Protein AF-A0A7K1SII1-F1 (afdb_monomer)

Foldseek 3Di:
DDDDDDDPDPPDDPDPPPPDPDLVNQLLVLCPPAFLLNLLQDPDRPPSNLVSLVVLLVPFDLVNQVPDDFLLRCCVVVNPRSQLSLQLNLLSSLQVPDDAPAGDHSVQSSVLSVVCCVVGRRGHPSLLSNLSSVVVVQNQHDDDNHDGSVVSVSSSVVSVVVSVVVVVVVVVVVVVVCVVVVVVVLVVDPPVVVVVVVVVVVVPPPDPDPPPPDDPDLDPVVLVVCLVCVLVDDLVVLVVQCVVCVVVVNVSSNVSSVVSVVVVVVVPDDDD

Secondary structure (DSSP, 8-state):
------------------PPPPHHHHHHHHTTT--HHHHHHSSS--HHHHHHHHHHHHH--HHHHHTSPBHHHHHHHH-HHHHHHHHHHHHHHHHHTS--SB---HHHHHHHHHHHHHH-TTSBHHHHHHHHHHHHTTTT----SB--HHHHHHHHHHHHHHHHHHHHHHHHHHHHHHHHHHHHHHHHS-HHHHHHHHHHHHH---PPPP---S-----HHHHHHHHHHGGGS-HHHHHHHHHHHHHHT-HHHHHHHHHHHHHHHHTTSPP-

Organism: NCBI:txid2682092

Nearest PDB structures (foldseek):
  6j5i-assembly1_A  TM=2.685E-01  e=5.441E+00  Sus scrofa

pLDDT: mean 78.31, std 18.64, range [27.33, 98.12]

Sequence (272 aa):
MNNANRNLQTTGNQGIAKAQPKPERELMDSLKGTSALKLSEAKELSEESYMSLIALQESVTIEKAATASTVQQVIGFHGKPTVLKLVCAILKLFNDGLNTSLRMDARQLFEYALVWCGEFPNETVKDLILCLKRVKAGRYGPIFNRIDGTVVSDFFRKYLLEKAEWGEEQNRKFKSDMIQTGNSLLASLGQEKIKEIKLFIQRAKLHKTPEITTPISSDKNFAKYLAENAEDIEFEILEDLERRSKAQNIPDVLAIVETEKARRNQVEEPVD

Radius of gyration: 29.05 Å; Cα contacts (8 Å, |Δi|>4): 180; chains: 1; bounding box: 82×48×71 Å

Structure (mmCIF, N/CA/C/O backbone):
data_AF-A0A7K1SII1-F1
#
_entry.id   AF-A0A7K1SII1-F1
#
loop_
_atom_site.group_PDB
_atom_site.id
_atom_site.type_symbol
_atom_site.label_atom_id
_atom_site.label_alt_id
_atom_site.label_comp_id
_atom_site.label_asym_id
_atom_site.label_entity_id
_atom_site.label_seq_id
_atom_site.pdbx_PDB_ins_code
_atom_site.Cartn_x
_atom_site.Cartn_y
_atom_site.Cartn_z
_atom_site.occupancy
_atom_site.B_iso_or_equiv
_atom_site.auth_seq_id
_atom_site.auth_comp_id
_atom_site.auth_asym_id
_atom_site.auth_atom_id
_atom_site.pdbx_PDB_model_num
ATOM 1 N N . MET A 1 1 ? -64.599 -6.080 17.827 1.00 34.84 1 MET A N 1
ATOM 2 C CA . MET A 1 1 ? -64.427 -6.478 16.409 1.00 34.84 1 MET A CA 1
ATOM 3 C C . MET A 1 1 ? -63.709 -5.312 15.737 1.00 34.84 1 MET A C 1
ATOM 5 O O . MET A 1 1 ? -64.255 -4.228 15.794 1.00 34.84 1 MET A O 1
ATOM 9 N N . ASN A 1 2 ? -62.478 -5.362 15.232 1.00 34.19 2 ASN A N 1
ATOM 10 C CA . ASN A 1 2 ? -61.663 -6.459 14.722 1.00 34.19 2 ASN A CA 1
ATOM 11 C C . ASN A 1 2 ? -60.168 -6.206 14.970 1.00 34.19 2 ASN A C 1
ATOM 13 O O . ASN A 1 2 ? -59.711 -5.067 14.977 1.00 34.19 2 ASN A O 1
ATOM 17 N N . ASN A 1 3 ? -59.450 -7.318 15.126 1.00 35.41 3 ASN A N 1
ATOM 18 C CA . ASN A 1 3 ? -57.998 -7.451 15.153 1.00 35.41 3 ASN A CA 1
ATOM 19 C C . ASN A 1 3 ? -57.330 -6.838 13.914 1.00 35.41 3 ASN A C 1
ATOM 21 O O . ASN A 1 3 ? -57.689 -7.189 12.792 1.00 35.41 3 ASN A O 1
ATOM 25 N N . ALA A 1 4 ? -56.279 -6.048 14.123 1.00 37.84 4 ALA A N 1
ATOM 26 C CA . ALA A 1 4 ? -55.256 -5.790 13.117 1.00 37.84 4 ALA A CA 1
ATOM 27 C C . ALA A 1 4 ? -53.939 -6.373 13.635 1.00 37.84 4 ALA A C 1
ATOM 29 O O . ALA A 1 4 ? -53.206 -5.737 14.386 1.00 37.84 4 ALA A O 1
ATOM 30 N N . ASN A 1 5 ? -53.686 -7.628 13.274 1.00 39.62 5 ASN A N 1
ATOM 31 C CA . ASN A 1 5 ? -52.423 -8.299 13.521 1.00 39.62 5 ASN A CA 1
ATOM 32 C C . ASN A 1 5 ? -51.987 -8.992 12.225 1.00 39.62 5 ASN A C 1
ATOM 34 O O . ASN A 1 5 ? -52.782 -9.704 11.615 1.00 39.62 5 ASN A O 1
ATOM 38 N N . ARG A 1 6 ? -50.707 -8.801 11.887 1.00 33.72 6 ARG A N 1
ATOM 39 C CA . ARG A 1 6 ? -49.887 -9.534 10.905 1.00 33.72 6 ARG A CA 1
ATOM 40 C C . ARG A 1 6 ? -50.215 -9.362 9.415 1.00 33.72 6 ARG A C 1
ATOM 42 O O . ARG A 1 6 ? -51.148 -9.946 8.884 1.00 33.72 6 ARG A O 1
ATOM 49 N N . ASN A 1 7 ? -49.280 -8.723 8.710 1.00 32.44 7 ASN A N 1
ATOM 50 C CA . ASN A 1 7 ? -48.527 -9.438 7.678 1.00 32.44 7 ASN A CA 1
ATOM 51 C C . ASN A 1 7 ? -47.170 -8.767 7.424 1.00 32.44 7 ASN A C 1
ATOM 53 O O . ASN A 1 7 ? -47.058 -7.773 6.712 1.00 32.44 7 ASN A O 1
ATOM 57 N N . LEU A 1 8 ? -46.138 -9.367 8.022 1.00 36.34 8 LEU A N 1
ATOM 58 C CA . LEU A 1 8 ? -44.769 -9.341 7.524 1.00 36.34 8 LEU A CA 1
ATOM 59 C C . LEU A 1 8 ? -44.770 -10.054 6.169 1.00 36.34 8 LEU A C 1
ATOM 61 O O . LEU A 1 8 ? -44.815 -11.282 6.116 1.00 36.34 8 LEU A O 1
ATOM 65 N N . GLN A 1 9 ? -44.753 -9.292 5.079 1.00 34.53 9 GLN A N 1
ATOM 66 C CA . GLN A 1 9 ? -44.388 -9.838 3.780 1.00 34.53 9 GLN A CA 1
ATOM 67 C C . GLN A 1 9 ? -42.870 -9.811 3.651 1.00 34.53 9 GLN A C 1
ATOM 69 O O . GLN A 1 9 ? -42.230 -8.769 3.537 1.00 34.53 9 GLN A O 1
ATOM 74 N N . THR A 1 10 ? -42.322 -11.015 3.691 1.00 35.19 10 THR A N 1
ATOM 75 C CA . THR A 1 10 ? -40.998 -11.399 3.233 1.00 35.19 10 THR A CA 1
ATOM 76 C C . THR A 1 10 ? -40.841 -11.040 1.753 1.00 35.19 10 THR A C 1
ATOM 78 O O . THR A 1 10 ? -41.236 -11.791 0.864 1.00 35.19 10 THR A O 1
ATOM 81 N N . THR A 1 11 ? -40.229 -9.893 1.451 1.00 37.81 11 THR A N 1
ATOM 82 C CA . THR A 1 11 ? -39.661 -9.670 0.116 1.00 37.81 11 THR A CA 1
ATOM 83 C C . THR A 1 11 ? -38.401 -10.511 0.005 1.00 37.81 11 THR A C 1
ATOM 85 O O . THR A 1 11 ? -37.324 -10.137 0.471 1.00 37.81 11 THR A O 1
ATOM 88 N N . GLY A 1 12 ? -38.585 -11.702 -0.554 1.00 27.33 12 GLY A N 1
ATOM 89 C CA . GLY A 1 12 ? -37.512 -12.611 -0.887 1.00 27.33 12 GLY A CA 1
ATOM 90 C C . GLY A 1 12 ? -36.519 -12.009 -1.879 1.00 27.33 12 GLY A C 1
ATOM 91 O O . GLY A 1 12 ? -36.858 -11.203 -2.742 1.00 27.33 12 GLY A O 1
ATOM 92 N N . ASN A 1 13 ? -35.295 -12.515 -1.770 1.00 31.00 13 ASN A N 1
ATOM 93 C CA . ASN A 1 13 ? -34.451 -12.831 -2.913 1.00 31.00 13 ASN A CA 1
ATOM 94 C C . ASN A 1 13 ? -34.131 -11.667 -3.867 1.00 31.00 13 ASN A C 1
ATOM 96 O O . ASN A 1 13 ? -34.258 -11.783 -5.085 1.00 31.00 13 ASN A O 1
ATOM 100 N N . GLN A 1 14 ? -33.585 -10.574 -3.332 1.00 32.81 14 GLN A N 1
ATOM 101 C CA . GLN A 1 14 ? -32.606 -9.825 -4.116 1.00 32.81 14 GLN A CA 1
ATOM 102 C C . GLN A 1 14 ? -31.311 -10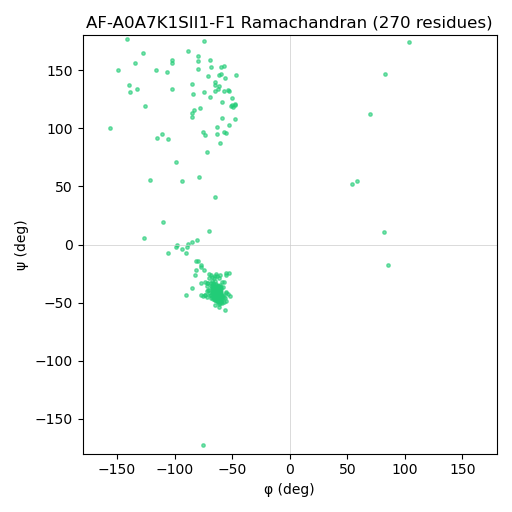.628 -4.094 1.00 32.81 14 GLN A C 1
ATOM 104 O O . GLN A 1 14 ? -30.555 -10.605 -3.124 1.00 32.81 14 GLN A O 1
ATOM 109 N N . GLY A 1 15 ? -31.107 -11.407 -5.159 1.00 29.25 15 GLY A N 1
ATOM 110 C CA . GLY A 1 15 ? -29.829 -12.039 -5.430 1.00 29.25 15 GLY A CA 1
ATOM 111 C C . GLY A 1 15 ? -28.742 -10.986 -5.285 1.00 29.25 15 GLY A C 1
ATOM 112 O O . GLY A 1 15 ? -28.789 -9.951 -5.949 1.00 29.25 15 GLY A O 1
ATOM 113 N N . ILE A 1 16 ? -27.800 -11.243 -4.380 1.00 33.91 16 ILE A N 1
ATOM 114 C CA . ILE A 1 16 ? -26.561 -10.487 -4.269 1.00 33.91 16 ILE A CA 1
ATOM 115 C C . ILE A 1 16 ? -25.966 -10.523 -5.671 1.00 33.91 16 ILE A C 1
ATOM 117 O O . ILE A 1 16 ? -25.484 -11.566 -6.122 1.00 33.91 16 ILE A O 1
ATOM 121 N N . ALA A 1 17 ? -26.096 -9.410 -6.396 1.00 31.70 17 ALA A N 1
ATOM 122 C CA . ALA A 1 17 ? -25.434 -9.223 -7.667 1.00 31.70 17 ALA A CA 1
ATOM 123 C C . ALA A 1 17 ? -23.978 -9.604 -7.419 1.00 31.70 17 ALA A C 1
ATOM 125 O O . ALA A 1 17 ? -23.342 -9.040 -6.525 1.00 31.70 17 ALA A O 1
ATOM 126 N N . LYS A 1 18 ? -23.499 -10.640 -8.122 1.00 33.91 18 LYS A N 1
ATOM 127 C CA . LYS A 1 18 ? -22.109 -11.087 -8.048 1.00 33.91 18 LYS A CA 1
ATOM 128 C C . LYS A 1 18 ? -21.260 -9.834 -8.186 1.00 33.91 18 LYS A C 1
ATOM 130 O O . LYS A 1 18 ? -21.255 -9.230 -9.257 1.00 33.91 18 LYS A O 1
ATOM 135 N N . ALA A 1 19 ? -20.637 -9.415 -7.083 1.00 35.34 19 ALA A N 1
ATOM 136 C CA . ALA A 1 19 ? -19.747 -8.275 -7.085 1.00 35.34 19 ALA A CA 1
ATOM 137 C C . ALA A 1 19 ? -18.779 -8.499 -8.241 1.00 35.34 19 ALA A C 1
ATOM 139 O O . ALA A 1 19 ? -18.202 -9.588 -8.356 1.00 35.34 19 ALA A O 1
ATOM 140 N N . GLN A 1 20 ? -18.692 -7.509 -9.129 1.00 37.97 20 GLN A N 1
ATOM 141 C CA . GLN A 1 20 ? -17.727 -7.529 -10.215 1.00 37.97 20 GLN A CA 1
ATOM 142 C C . GLN A 1 20 ? -16.356 -7.932 -9.660 1.00 37.97 20 GLN A C 1
ATOM 144 O O . GLN A 1 20 ? -16.074 -7.648 -8.485 1.00 37.97 20 GLN A O 1
ATOM 149 N N . PRO A 1 21 ? -15.539 -8.658 -10.439 1.00 41.66 21 PRO A N 1
ATOM 150 C CA . PRO A 1 21 ? -14.214 -9.050 -9.988 1.00 41.66 21 PRO A CA 1
ATOM 151 C C . PRO A 1 21 ? -13.509 -7.822 -9.406 1.00 41.66 21 PRO A C 1
ATOM 153 O O . PRO A 1 21 ? -13.385 -6.782 -10.043 1.00 41.66 21 PRO A O 1
ATOM 156 N N . LYS A 1 22 ? -13.148 -7.916 -8.122 1.00 62.94 22 LYS A N 1
ATOM 157 C CA . LYS A 1 22 ? -12.386 -6.868 -7.447 1.00 62.94 22 LYS A CA 1
ATOM 158 C C . LYS A 1 22 ? -11.145 -6.587 -8.314 1.00 62.94 22 LYS A C 1
ATOM 160 O O . LYS A 1 22 ? -10.497 -7.568 -8.687 1.00 62.94 22 LYS A O 1
ATOM 165 N N . PRO A 1 23 ? -10.796 -5.327 -8.626 1.00 63.88 23 PRO A N 1
ATOM 166 C CA . PRO A 1 23 ? -9.665 -4.998 -9.504 1.00 63.88 23 PRO A CA 1
ATOM 167 C C . PRO A 1 23 ? -8.341 -5.617 -9.023 1.00 63.88 23 PRO A C 1
ATOM 169 O O . PRO A 1 23 ? -7.445 -5.909 -9.808 1.00 63.88 23 PRO A O 1
ATOM 172 N N . GLU A 1 24 ? -8.227 -5.910 -7.725 1.00 73.25 24 GLU A N 1
ATOM 173 C CA . GLU A 1 24 ? -7.111 -6.657 -7.148 1.00 73.25 24 GLU A CA 1
ATOM 174 C C . GLU A 1 24 ? -7.022 -8.109 -7.654 1.00 73.25 24 GLU A C 1
ATOM 176 O O . GLU A 1 24 ? -5.925 -8.633 -7.834 1.00 73.25 24 GLU A O 1
ATOM 181 N N . ARG A 1 25 ? -8.159 -8.775 -7.884 1.00 74.38 25 ARG A N 1
ATOM 182 C CA . ARG A 1 25 ? -8.214 -10.151 -8.394 1.00 74.38 25 ARG A CA 1
ATOM 183 C C . ARG A 1 25 ? -7.847 -10.207 -9.872 1.00 74.38 25 ARG A C 1
ATOM 185 O O . ARG A 1 25 ? -7.057 -11.067 -10.238 1.00 74.38 25 ARG A O 1
ATOM 192 N N . GLU A 1 26 ? -8.365 -9.282 -10.675 1.00 75.94 26 GLU A N 1
ATOM 193 C CA . GLU A 1 26 ? -8.020 -9.164 -12.101 1.00 75.94 26 GLU A CA 1
ATOM 194 C C . GLU A 1 26 ? -6.527 -8.897 -12.278 1.00 75.94 26 GLU A C 1
ATOM 196 O O . GLU A 1 26 ? -5.850 -9.588 -13.035 1.00 75.94 26 GLU A O 1
ATOM 201 N N . LEU A 1 27 ? -5.972 -7.988 -11.471 1.00 78.94 27 LEU A N 1
ATOM 202 C CA . LEU A 1 27 ? -4.540 -7.736 -11.458 1.00 78.94 27 LEU A CA 1
ATOM 203 C C . LEU A 1 27 ? -3.746 -9.003 -11.115 1.00 78.94 27 LEU A C 1
ATOM 205 O O . LEU A 1 27 ? -2.823 -9.369 -11.835 1.00 78.94 27 LEU A O 1
ATOM 209 N N . MET A 1 28 ? -4.110 -9.703 -10.043 1.00 79.69 28 MET A N 1
ATOM 210 C CA . MET A 1 28 ? -3.411 -10.926 -9.633 1.00 79.69 28 MET A CA 1
ATOM 211 C C . MET A 1 28 ? -3.529 -12.043 -10.674 1.00 79.69 28 MET A C 1
ATOM 213 O O . MET A 1 28 ? -2.571 -12.794 -10.860 1.00 79.69 28 MET A O 1
ATOM 217 N N . ASP A 1 29 ? -4.668 -12.139 -11.360 1.00 79.56 29 ASP A N 1
ATOM 218 C CA . ASP A 1 29 ? -4.900 -13.088 -12.445 1.00 79.56 29 ASP A CA 1
ATOM 219 C C . ASP A 1 29 ? -4.057 -12.736 -13.685 1.00 79.56 29 ASP A C 1
ATOM 221 O O . ASP A 1 29 ? -3.380 -13.621 -14.209 1.00 79.56 29 ASP A O 1
ATOM 225 N N . SER A 1 30 ? -3.974 -11.456 -14.069 1.00 77.81 30 SER A N 1
ATOM 226 C CA . SER A 1 30 ? -3.144 -10.978 -15.193 1.00 77.81 30 SER A CA 1
ATOM 227 C C . SER A 1 30 ? -1.635 -11.175 -14.970 1.00 77.81 30 SER A C 1
ATOM 229 O O . SER A 1 30 ? -0.862 -11.319 -15.916 1.00 77.81 30 SER A O 1
ATOM 231 N N . LEU A 1 31 ? -1.195 -11.228 -13.707 1.00 80.25 31 LEU A N 1
ATOM 232 C CA . LEU A 1 31 ? 0.203 -11.465 -13.326 1.00 80.25 31 LEU A CA 1
ATOM 233 C C . LEU A 1 31 ? 0.549 -12.963 -13.189 1.00 80.25 31 LEU A C 1
ATOM 235 O O . LEU A 1 31 ? 1.692 -13.317 -12.853 1.00 80.25 31 LEU A O 1
ATOM 239 N N . LYS A 1 32 ? -0.409 -13.872 -13.423 1.00 76.06 32 LYS A N 1
ATOM 240 C CA . LYS A 1 32 ? -0.152 -15.321 -13.407 1.00 76.06 32 LYS A CA 1
ATOM 241 C C . LYS A 1 32 ? 0.811 -15.703 -14.535 1.00 76.06 32 LYS A C 1
ATOM 243 O O . LYS A 1 32 ? 0.752 -15.189 -15.640 1.00 76.06 32 LYS A O 1
ATOM 248 N N . GLY A 1 33 ? 1.736 -16.619 -14.243 1.00 68.75 33 GLY A N 1
ATOM 249 C CA . GLY A 1 33 ? 2.723 -17.115 -15.217 1.00 68.75 33 GLY A CA 1
ATOM 250 C C . GLY A 1 33 ? 3.999 -16.273 -15.373 1.00 68.75 33 GLY A C 1
ATOM 251 O O . GLY A 1 33 ? 5.020 -16.812 -15.799 1.00 68.75 33 GLY A O 1
ATOM 252 N N . THR A 1 34 ? 4.011 -15.010 -14.935 1.00 74.31 34 THR A N 1
ATOM 253 C CA . THR A 1 34 ? 5.202 -14.139 -15.022 1.00 74.31 34 THR A CA 1
ATOM 254 C C . THR A 1 34 ? 5.895 -14.031 -13.664 1.00 74.31 34 THR A C 1
ATOM 256 O O . THR A 1 34 ? 5.234 -13.890 -12.635 1.00 74.31 34 THR A O 1
ATOM 259 N N . SER A 1 35 ? 7.225 -14.162 -13.602 1.00 76.69 35 SER A N 1
ATOM 260 C CA . SER A 1 35 ? 7.980 -13.944 -12.356 1.00 76.69 35 SER A CA 1
ATOM 261 C C . SER A 1 35 ? 8.180 -12.448 -12.099 1.00 76.69 35 SER A C 1
ATOM 263 O O . SER A 1 35 ? 8.132 -11.652 -13.029 1.00 76.69 35 SER A O 1
ATOM 265 N N . ALA A 1 36 ? 8.433 -12.055 -10.847 1.00 72.94 36 ALA A N 1
ATOM 266 C CA . ALA A 1 36 ? 8.689 -10.649 -10.515 1.00 72.94 36 ALA A CA 1
ATOM 267 C C . ALA A 1 36 ? 9.921 -10.097 -11.257 1.00 72.94 36 ALA A C 1
ATOM 269 O O . ALA A 1 36 ? 9.886 -8.974 -11.737 1.00 72.94 36 ALA A O 1
ATOM 270 N N . LEU A 1 37 ? 10.959 -10.922 -11.433 1.00 73.06 37 LEU A N 1
ATOM 271 C CA . LEU A 1 37 ? 12.137 -10.564 -12.224 1.00 73.06 37 LEU A CA 1
ATOM 272 C C . LEU A 1 37 ? 11.804 -10.398 -13.717 1.00 73.06 37 LEU A C 1
ATOM 274 O O . LEU A 1 37 ? 12.206 -9.424 -14.333 1.00 73.06 37 LEU A O 1
ATOM 278 N N . LYS A 1 38 ? 10.991 -11.292 -14.298 1.00 77.31 38 LYS A N 1
ATOM 279 C CA . LYS A 1 38 ? 10.541 -11.134 -15.691 1.00 77.31 38 LYS A CA 1
ATOM 280 C C . LYS A 1 38 ? 9.669 -9.889 -15.882 1.00 77.31 38 LYS A C 1
ATOM 282 O O . LYS A 1 38 ? 9.723 -9.273 -16.937 1.00 77.31 38 LYS A O 1
ATOM 287 N N . LEU A 1 39 ? 8.866 -9.523 -14.880 1.00 81.00 39 LEU A N 1
ATOM 288 C CA . LEU A 1 39 ? 8.070 -8.291 -14.899 1.00 81.00 39 LEU A CA 1
ATOM 289 C C . LEU A 1 39 ? 8.954 -7.045 -14.850 1.00 81.00 39 LEU A C 1
ATOM 291 O O . LEU A 1 39 ? 8.658 -6.075 -15.541 1.00 81.00 39 LEU A O 1
ATOM 295 N N . SER A 1 40 ? 10.024 -7.064 -14.052 1.00 75.94 40 SER A N 1
ATOM 296 C CA . SER A 1 40 ? 10.942 -5.930 -13.973 1.00 75.94 40 SER A CA 1
ATOM 297 C C . SER A 1 40 ? 11.803 -5.787 -15.228 1.00 75.94 40 SER A C 1
ATOM 299 O O . SER A 1 40 ? 12.092 -4.665 -15.633 1.00 75.94 40 SER A O 1
ATOM 301 N N . GLU A 1 41 ? 12.166 -6.902 -15.866 1.00 78.44 41 GLU A N 1
ATOM 302 C CA . GLU A 1 41 ? 12.888 -6.941 -17.145 1.00 78.44 41 GLU A CA 1
ATOM 303 C C . GLU A 1 41 ? 12.008 -6.587 -18.352 1.00 78.44 41 GLU A C 1
ATOM 305 O O . GLU A 1 41 ? 12.525 -6.192 -19.398 1.00 78.44 41 GLU A O 1
ATOM 310 N N . ALA A 1 42 ? 10.684 -6.727 -18.234 1.00 81.38 42 ALA A N 1
ATOM 311 C CA . ALA A 1 42 ? 9.767 -6.400 -19.314 1.00 81.38 42 ALA A CA 1
ATOM 312 C C . ALA A 1 42 ? 9.879 -4.916 -19.682 1.00 81.38 42 ALA A C 1
ATOM 314 O O . ALA A 1 42 ? 9.897 -4.042 -18.814 1.00 81.38 42 ALA A O 1
ATOM 315 N N . LYS A 1 43 ? 9.904 -4.622 -20.988 1.00 80.69 43 LYS A N 1
ATOM 316 C CA . LYS A 1 43 ? 9.935 -3.239 -21.481 1.00 80.69 43 LYS A CA 1
ATOM 317 C C . LYS A 1 43 ? 8.734 -2.456 -20.945 1.00 80.69 43 LYS A C 1
ATOM 319 O O . LYS A 1 43 ? 8.902 -1.407 -20.335 1.00 80.69 43 LYS A O 1
ATOM 324 N N . GLU A 1 44 ? 7.546 -3.030 -21.079 1.00 83.38 44 GLU A N 1
ATOM 325 C CA . GLU A 1 44 ? 6.272 -2.465 -20.638 1.00 83.38 44 GLU A CA 1
ATOM 326 C C . GLU A 1 44 ? 5.461 -3.545 -19.910 1.00 83.38 44 GLU A C 1
ATOM 328 O O . GLU A 1 44 ? 5.684 -4.744 -20.104 1.00 83.38 44 GLU A O 1
ATOM 333 N N . LEU A 1 45 ? 4.546 -3.124 -19.035 1.00 86.31 45 LEU A N 1
ATOM 334 C CA . LEU A 1 45 ? 3.553 -4.028 -18.452 1.00 86.31 45 LEU A CA 1
ATOM 335 C C . LEU A 1 45 ? 2.566 -4.473 -19.540 1.00 86.31 45 LEU A C 1
ATOM 337 O O . LEU A 1 45 ? 2.327 -3.736 -20.495 1.00 86.31 45 LEU A O 1
ATOM 341 N N . SER A 1 46 ? 1.970 -5.660 -19.390 1.00 87.06 46 SER A N 1
ATOM 342 C CA . SER A 1 46 ? 0.863 -6.051 -20.265 1.00 87.06 46 SER A CA 1
ATOM 343 C C . SER A 1 46 ? -0.281 -5.044 -20.135 1.00 87.06 46 SER A C 1
ATOM 345 O O . SER A 1 46 ? -0.510 -4.492 -19.056 1.00 87.06 46 SER A O 1
ATOM 347 N N . GLU A 1 47 ? -1.010 -4.816 -21.227 1.00 86.56 47 GLU A N 1
ATOM 348 C CA . GLU A 1 47 ? -2.138 -3.879 -21.250 1.00 86.56 47 GLU A CA 1
ATOM 349 C C . GLU A 1 47 ? -3.173 -4.218 -20.166 1.00 86.56 47 GLU A C 1
ATOM 351 O O . GLU A 1 47 ? -3.630 -3.336 -19.445 1.00 86.56 47 GLU A O 1
ATOM 356 N N . GLU A 1 48 ? -3.455 -5.507 -19.957 1.00 85.94 48 GLU A N 1
ATOM 357 C CA . GLU A 1 48 ? -4.364 -5.987 -18.910 1.00 85.94 48 GLU A CA 1
ATOM 358 C C . GLU A 1 48 ? -3.885 -5.614 -17.495 1.00 85.94 48 GLU A C 1
ATOM 360 O O . GLU A 1 48 ? -4.647 -5.048 -16.702 1.00 85.94 48 GLU A O 1
ATOM 365 N N . SER A 1 49 ? -2.611 -5.873 -17.171 1.00 85.81 49 SER A N 1
ATOM 366 C CA . SER A 1 49 ? -2.044 -5.514 -15.865 1.00 85.81 49 SER A CA 1
ATOM 367 C C . SER A 1 49 ? -1.962 -4.000 -15.682 1.00 85.81 49 SER A C 1
ATOM 369 O O . SER A 1 49 ? -2.208 -3.501 -14.582 1.00 85.81 49 SER A O 1
ATOM 371 N N . TYR A 1 50 ? -1.643 -3.262 -16.748 1.00 88.44 50 TYR A N 1
ATOM 372 C CA . TYR A 1 50 ? -1.609 -1.804 -16.747 1.00 88.44 50 TYR A CA 1
ATOM 373 C C . TYR A 1 50 ? -2.992 -1.227 -16.431 1.00 88.44 50 TYR A C 1
ATOM 375 O O . TYR A 1 50 ? -3.135 -0.469 -15.472 1.00 88.44 50 TYR A O 1
ATOM 383 N N . MET A 1 51 ? -4.022 -1.633 -17.176 1.00 88.44 51 MET A N 1
ATOM 384 C CA . MET A 1 51 ? -5.392 -1.148 -16.989 1.00 88.44 51 MET A CA 1
ATOM 385 C C . MET A 1 51 ? -5.931 -1.489 -15.597 1.00 88.44 51 MET A C 1
ATOM 387 O O . MET A 1 51 ? -6.494 -0.622 -14.926 1.00 88.44 51 MET A O 1
ATOM 391 N N . SER A 1 52 ? -5.673 -2.708 -15.113 1.00 87.50 52 SER A N 1
ATOM 392 C CA . SER A 1 52 ? -6.063 -3.134 -13.762 1.00 87.50 52 SER A CA 1
ATOM 393 C C . SER A 1 52 ? -5.405 -2.274 -12.674 1.00 87.50 52 SER A C 1
ATOM 395 O O . SER A 1 52 ? -6.054 -1.867 -11.707 1.00 87.50 52 SER A O 1
ATOM 397 N N . LEU A 1 53 ? -4.116 -1.949 -12.831 1.00 90.06 53 LEU A N 1
ATOM 398 C CA . LEU A 1 53 ? -3.399 -1.076 -11.900 1.00 90.06 53 LEU A CA 1
ATOM 399 C C . LEU A 1 53 ? -3.921 0.362 -11.927 1.00 90.06 53 LEU A C 1
ATOM 401 O O . LEU A 1 53 ? -4.055 0.969 -10.864 1.00 90.06 53 LEU A O 1
ATOM 405 N N . ILE A 1 54 ? -4.232 0.907 -13.106 1.00 90.81 54 ILE A N 1
ATOM 406 C CA . ILE A 1 54 ? -4.801 2.254 -13.230 1.00 90.81 54 ILE A CA 1
ATOM 407 C C . ILE A 1 54 ? -6.173 2.327 -12.549 1.00 90.81 54 ILE A C 1
ATOM 409 O O . ILE A 1 54 ? -6.399 3.239 -11.752 1.00 90.81 54 ILE A O 1
ATOM 413 N N . ALA A 1 55 ? -7.048 1.341 -12.766 1.00 89.31 55 ALA A N 1
ATOM 414 C CA . ALA A 1 55 ? -8.353 1.269 -12.104 1.00 89.31 55 ALA A CA 1
ATOM 415 C C . ALA A 1 55 ? -8.222 1.179 -10.569 1.00 89.31 55 ALA A C 1
ATOM 417 O O . ALA A 1 55 ? -8.930 1.853 -9.807 1.00 89.31 55 ALA A O 1
ATOM 418 N N . LEU A 1 56 ? -7.260 0.387 -10.085 1.00 89.12 56 LEU A N 1
ATOM 419 C CA . LEU A 1 56 ? -6.961 0.290 -8.657 1.00 89.12 56 LEU A CA 1
ATOM 420 C C . LEU A 1 56 ? -6.437 1.624 -8.099 1.00 89.12 56 LEU A C 1
ATOM 422 O O . LEU A 1 56 ? -6.866 2.065 -7.030 1.00 89.12 56 LEU A O 1
ATOM 426 N N . GLN A 1 57 ? -5.553 2.298 -8.839 1.00 90.69 57 GLN A N 1
ATOM 427 C CA . GLN A 1 57 ? -5.009 3.602 -8.476 1.00 90.69 57 GLN A CA 1
ATOM 428 C C . GLN A 1 57 ? -6.088 4.693 -8.452 1.00 90.69 57 GLN A C 1
ATOM 430 O O . GLN A 1 57 ? -6.048 5.575 -7.593 1.00 90.69 57 GLN A O 1
ATOM 435 N N . GLU A 1 58 ? -7.067 4.666 -9.350 1.00 90.69 58 GLU A N 1
ATOM 436 C CA . GLU A 1 58 ? -8.170 5.628 -9.345 1.00 90.69 58 GLU A CA 1
ATOM 437 C C . GLU A 1 58 ? -8.992 5.513 -8.057 1.00 90.69 58 GLU A C 1
ATOM 439 O O . GLU A 1 58 ? -9.185 6.506 -7.348 1.00 90.69 58 GLU A O 1
ATOM 444 N N . SER A 1 59 ? -9.376 4.286 -7.704 1.00 89.62 59 SER A N 1
ATOM 445 C CA . SER A 1 59 ? -10.318 4.012 -6.619 1.00 89.62 59 SER A CA 1
ATOM 446 C C . SER A 1 59 ? -9.725 4.058 -5.205 1.00 89.62 59 SER A C 1
ATOM 448 O O . SER A 1 59 ? -10.496 4.069 -4.239 1.00 89.62 59 SER A O 1
ATOM 450 N N . VAL A 1 60 ? -8.394 4.057 -5.052 1.00 93.62 60 VAL A N 1
ATOM 451 C CA . VAL A 1 60 ? -7.738 4.003 -3.736 1.00 93.62 60 VAL A CA 1
ATOM 452 C C . VAL A 1 60 ? -7.822 5.339 -2.984 1.00 93.62 60 VAL A C 1
ATOM 454 O O . VAL A 1 60 ? -7.512 6.411 -3.514 1.00 93.62 60 VAL A O 1
ATOM 457 N N . THR A 1 61 ? -8.226 5.257 -1.716 1.00 94.56 61 THR A N 1
ATOM 458 C CA . THR A 1 61 ? -8.306 6.363 -0.750 1.00 94.56 61 THR A CA 1
ATOM 459 C C . THR A 1 61 ? -7.550 5.990 0.523 1.00 94.56 61 THR A C 1
ATOM 461 O O . THR A 1 61 ? -7.249 4.817 0.741 1.00 94.56 61 THR A O 1
ATOM 464 N N . ILE A 1 62 ? -7.249 6.978 1.371 1.00 94.50 62 ILE A N 1
ATOM 465 C CA . ILE A 1 62 ? -6.538 6.749 2.640 1.00 94.50 62 ILE A CA 1
ATOM 466 C C . ILE A 1 62 ? -7.318 5.806 3.564 1.00 94.50 62 ILE A C 1
ATOM 468 O O . ILE A 1 62 ? -6.735 4.915 4.163 1.00 94.50 62 ILE A O 1
ATOM 472 N N . GLU A 1 63 ? -8.646 5.916 3.574 1.00 92.81 63 GLU A N 1
ATOM 473 C CA . GLU A 1 63 ? -9.542 5.027 4.314 1.00 92.81 63 GLU A CA 1
ATOM 474 C C . GLU A 1 63 ? -9.486 3.588 3.781 1.00 92.81 63 GLU A C 1
ATOM 476 O O . GLU A 1 63 ? -9.340 2.636 4.549 1.00 92.81 63 GLU A O 1
ATOM 481 N N . LYS A 1 64 ? -9.527 3.416 2.451 1.00 92.75 64 LYS A N 1
ATOM 482 C CA . LYS A 1 64 ? -9.405 2.095 1.813 1.00 92.75 64 LYS A CA 1
ATOM 483 C C . LYS A 1 64 ? -8.029 1.471 2.021 1.00 92.75 64 LYS A C 1
ATOM 485 O O . LYS A 1 64 ? -7.923 0.250 1.986 1.00 92.75 64 LYS A O 1
ATOM 490 N N . ALA A 1 65 ? -6.986 2.284 2.164 1.00 93.38 65 ALA A N 1
ATOM 491 C CA . ALA A 1 65 ? -5.640 1.812 2.453 1.00 93.38 65 ALA A CA 1
ATOM 492 C C . ALA A 1 65 ? -5.497 1.434 3.935 1.00 93.38 65 ALA A C 1
ATOM 494 O O . ALA A 1 65 ? -5.005 0.356 4.239 1.00 93.38 65 ALA A O 1
ATOM 495 N N . ALA A 1 66 ? -6.027 2.245 4.853 1.00 90.38 66 ALA A N 1
ATOM 496 C CA . ALA A 1 66 ? -5.991 1.982 6.291 1.00 90.38 66 ALA A CA 1
ATOM 497 C C . ALA A 1 66 ? -6.791 0.739 6.722 1.00 90.38 66 ALA A C 1
ATOM 499 O O . ALA A 1 66 ? -6.461 0.124 7.730 1.00 90.38 66 ALA A O 1
ATOM 500 N N . THR A 1 67 ? -7.827 0.365 5.967 1.00 89.81 67 THR A N 1
ATOM 501 C CA . THR A 1 67 ? -8.694 -0.793 6.265 1.00 89.81 67 THR A CA 1
ATOM 502 C C . THR A 1 67 ? -8.337 -2.055 5.475 1.00 89.81 67 THR A C 1
ATOM 504 O O . THR A 1 67 ? -8.973 -3.096 5.647 1.00 89.81 67 THR A O 1
ATOM 507 N N . ALA A 1 68 ? -7.346 -1.989 4.583 1.00 90.38 68 ALA A N 1
ATOM 508 C CA . ALA A 1 68 ? -6.941 -3.134 3.779 1.00 90.38 68 ALA A CA 1
ATOM 509 C C . ALA A 1 68 ? -6.036 -4.106 4.547 1.00 90.38 68 ALA A C 1
ATOM 511 O O . ALA A 1 68 ? -5.431 -3.771 5.561 1.00 90.38 68 ALA A O 1
ATOM 512 N N . SER A 1 69 ? -5.923 -5.328 4.026 1.00 89.81 69 SER A N 1
ATOM 513 C CA . SER A 1 69 ? -5.012 -6.332 4.571 1.00 89.81 69 SER A CA 1
ATOM 514 C C . SER A 1 69 ? -3.554 -5.898 4.426 1.00 89.81 69 SER A C 1
ATOM 516 O O . SER A 1 69 ? -3.139 -5.408 3.369 1.00 89.81 69 SER A O 1
ATOM 518 N N . THR A 1 70 ? -2.774 -6.117 5.482 1.00 93.44 70 THR A N 1
ATOM 519 C CA . THR A 1 70 ? -1.347 -5.781 5.512 1.00 93.44 70 THR A CA 1
ATOM 520 C C . THR A 1 70 ? -0.545 -6.694 4.591 1.00 93.44 70 THR A C 1
ATOM 522 O O . THR A 1 70 ? -0.964 -7.809 4.271 1.00 93.44 70 THR A O 1
ATOM 525 N N . VAL A 1 71 ? 0.641 -6.253 4.177 1.00 91.06 71 VAL A N 1
ATOM 526 C CA . VAL A 1 71 ? 1.577 -7.047 3.371 1.00 91.06 71 VAL A CA 1
ATOM 527 C C . VAL A 1 71 ? 1.828 -8.403 4.025 1.00 91.06 71 VAL A C 1
ATOM 529 O O . VAL A 1 71 ? 1.752 -9.423 3.344 1.00 91.06 71 VAL A O 1
ATOM 532 N N . GLN A 1 72 ? 2.034 -8.448 5.343 1.00 87.88 72 GLN A N 1
ATOM 533 C CA . GLN A 1 72 ? 2.222 -9.700 6.074 1.00 87.88 72 GLN A CA 1
ATOM 534 C C . GLN A 1 72 ? 1.015 -10.644 5.955 1.00 87.88 72 GLN A C 1
ATOM 536 O O . GLN A 1 72 ? 1.192 -11.837 5.703 1.00 87.88 72 GLN A O 1
ATOM 541 N N . GLN A 1 73 ? -0.210 -10.124 6.079 1.00 86.62 73 GLN A N 1
ATOM 542 C CA . GLN A 1 73 ? -1.436 -10.918 5.932 1.00 86.62 73 GLN A CA 1
ATOM 543 C C . GLN A 1 73 ? -1.604 -11.442 4.499 1.00 86.62 73 GLN A C 1
ATOM 545 O O . GLN A 1 73 ? -1.899 -12.621 4.293 1.00 86.62 73 GLN A O 1
ATOM 550 N N . VAL A 1 74 ? -1.363 -10.591 3.497 1.00 83.56 74 VAL A N 1
ATOM 551 C CA . VAL A 1 74 ? -1.458 -10.968 2.077 1.00 83.56 74 VAL A CA 1
ATOM 552 C C . VAL A 1 74 ? -0.381 -11.998 1.718 1.00 83.56 74 VAL A C 1
ATOM 554 O O . VAL A 1 74 ? -0.668 -12.942 0.984 1.00 83.56 74 VAL A O 1
ATOM 557 N N . ILE A 1 75 ? 0.834 -11.882 2.269 1.00 81.06 75 ILE A N 1
ATOM 558 C CA . ILE A 1 75 ? 1.896 -12.891 2.122 1.00 81.06 75 ILE A CA 1
ATOM 559 C C . ILE A 1 75 ? 1.460 -14.226 2.729 1.00 81.06 75 ILE A C 1
ATOM 561 O O . ILE A 1 75 ? 1.684 -15.261 2.103 1.00 81.06 75 ILE A O 1
ATOM 565 N N . GLY A 1 76 ? 0.829 -14.212 3.906 1.00 77.19 76 GLY A N 1
ATOM 566 C CA . GLY A 1 76 ? 0.317 -15.422 4.551 1.00 77.19 76 GLY A CA 1
ATOM 567 C C . GLY A 1 76 ? -0.721 -16.162 3.702 1.00 77.19 76 GLY A C 1
ATOM 568 O O . GLY A 1 76 ? -0.718 -17.388 3.670 1.00 77.19 76 GLY A O 1
ATOM 569 N N . PHE A 1 77 ? -1.566 -15.430 2.971 1.00 78.38 77 PHE A N 1
ATOM 570 C CA . PHE A 1 77 ? -2.646 -16.015 2.171 1.00 78.38 77 PHE A CA 1
ATOM 571 C C . PHE A 1 77 ? -2.243 -16.360 0.724 1.00 78.38 77 PHE A C 1
ATOM 573 O O . PHE A 1 77 ? -2.594 -17.421 0.216 1.00 78.38 77 PHE A O 1
ATOM 580 N N . HIS A 1 78 ? -1.508 -15.477 0.038 1.00 77.69 78 HIS A N 1
ATOM 581 C CA . HIS A 1 78 ? -1.165 -15.615 -1.389 1.00 77.69 78 HIS A CA 1
ATOM 582 C C . HIS A 1 78 ? 0.290 -16.028 -1.655 1.00 77.69 78 HIS A C 1
ATOM 584 O O . HIS A 1 78 ? 0.664 -16.278 -2.806 1.00 77.69 78 HIS A O 1
ATOM 590 N N . GLY A 1 79 ? 1.121 -16.078 -0.615 1.00 80.88 79 GLY A N 1
ATOM 591 C CA . GLY A 1 79 ? 2.544 -16.373 -0.710 1.00 80.88 79 GLY A CA 1
ATOM 592 C C . GLY A 1 79 ? 3.400 -15.161 -1.086 1.00 80.88 79 GLY A C 1
ATOM 593 O O . GLY A 1 79 ? 3.025 -14.298 -1.886 1.00 80.88 79 GLY A O 1
ATOM 594 N N . LYS A 1 80 ? 4.622 -15.138 -0.544 1.00 84.44 80 LYS A N 1
ATOM 595 C CA . LYS A 1 80 ? 5.623 -14.085 -0.786 1.00 84.44 80 LYS A CA 1
ATOM 596 C C . LYS A 1 80 ? 5.914 -13.822 -2.275 1.00 84.44 80 LYS A C 1
ATOM 598 O O . LYS A 1 80 ? 5.977 -12.649 -2.642 1.00 84.44 80 LYS A O 1
ATOM 603 N N . PRO A 1 81 ? 6.051 -14.835 -3.159 1.00 83.38 81 PRO A N 1
ATOM 604 C CA . PRO A 1 81 ? 6.333 -14.587 -4.574 1.00 83.38 81 PRO A CA 1
ATOM 605 C C . PRO A 1 81 ? 5.240 -13.782 -5.279 1.00 83.38 81 PRO A C 1
ATOM 607 O O . PRO A 1 81 ? 5.542 -12.970 -6.148 1.00 83.38 81 PRO A O 1
ATOM 610 N N . THR A 1 82 ? 3.976 -13.994 -4.913 1.00 81.94 82 THR A N 1
ATOM 611 C CA . THR A 1 82 ? 2.837 -13.315 -5.536 1.00 81.94 82 THR A CA 1
ATOM 612 C C . THR A 1 82 ? 2.787 -11.847 -5.126 1.00 81.94 82 THR A C 1
ATOM 614 O O . THR A 1 82 ? 2.669 -10.971 -5.978 1.00 81.94 82 THR A O 1
ATOM 617 N N . VAL A 1 83 ? 2.971 -11.566 -3.834 1.00 87.19 83 VAL A N 1
ATOM 618 C CA . VAL A 1 83 ? 3.031 -10.189 -3.321 1.00 87.19 83 VAL A CA 1
ATOM 619 C C . VAL A 1 83 ? 4.216 -9.431 -3.911 1.00 87.19 83 VAL A C 1
ATOM 621 O O . VAL A 1 83 ? 4.077 -8.276 -4.303 1.00 87.19 83 VAL A O 1
ATOM 624 N N . LEU A 1 84 ? 5.361 -10.097 -4.068 1.00 89.00 84 LEU A N 1
ATOM 625 C CA . LEU A 1 84 ? 6.540 -9.485 -4.669 1.00 89.00 84 LEU A CA 1
ATOM 626 C C . LEU A 1 84 ? 6.309 -9.077 -6.133 1.00 89.00 84 LEU A C 1
ATOM 628 O O . LEU A 1 84 ? 6.736 -7.999 -6.537 1.00 89.00 84 LEU A O 1
ATOM 632 N N . LYS A 1 85 ? 5.596 -9.897 -6.921 1.00 88.25 85 LYS A N 1
ATOM 633 C CA . LYS A 1 85 ? 5.190 -9.535 -8.294 1.00 88.25 85 LYS A CA 1
ATOM 634 C C . LYS A 1 85 ? 4.308 -8.296 -8.305 1.00 88.25 85 LYS A C 1
ATOM 636 O O . LYS A 1 85 ? 4.524 -7.407 -9.120 1.00 88.25 85 LYS A O 1
ATOM 641 N N . LEU A 1 86 ? 3.338 -8.248 -7.396 1.00 90.88 86 LEU A N 1
ATOM 642 C CA . LEU A 1 86 ? 2.394 -7.146 -7.283 1.00 90.88 86 LEU A CA 1
ATOM 643 C C . LEU A 1 86 ? 3.113 -5.830 -6.962 1.00 90.88 86 LEU A C 1
A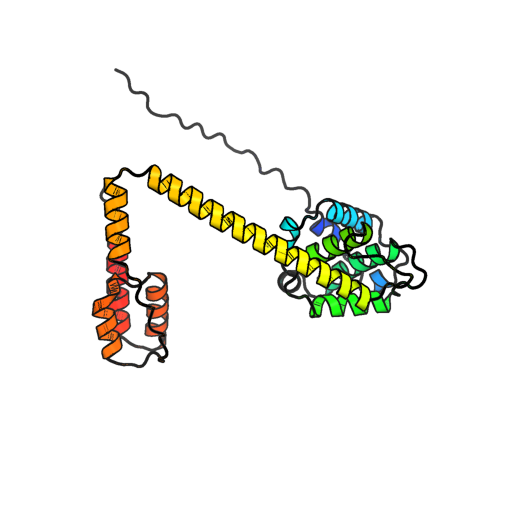TOM 645 O O . LEU A 1 86 ? 2.950 -4.848 -7.681 1.00 90.88 86 LEU A O 1
ATOM 649 N N . VAL A 1 87 ? 3.966 -5.829 -5.934 1.00 94.94 87 VAL A N 1
ATOM 650 C CA . VAL A 1 87 ? 4.773 -4.658 -5.552 1.00 94.94 87 VAL A CA 1
ATOM 651 C C . VAL A 1 87 ? 5.701 -4.238 -6.692 1.00 94.94 87 VAL A C 1
ATOM 653 O O . VAL A 1 87 ? 5.786 -3.055 -7.011 1.00 94.94 87 VAL A O 1
ATOM 656 N N . CYS A 1 88 ? 6.341 -5.195 -7.366 1.00 94.19 88 CYS A N 1
ATOM 657 C CA . CYS A 1 88 ? 7.210 -4.908 -8.502 1.00 94.19 88 CYS A CA 1
ATOM 658 C C . CYS A 1 88 ? 6.447 -4.271 -9.679 1.00 94.19 88 CYS A C 1
ATOM 660 O O . CYS A 1 88 ? 6.913 -3.282 -10.239 1.00 94.19 88 CYS A O 1
ATOM 662 N N . ALA A 1 89 ? 5.250 -4.765 -10.009 1.00 93.25 89 ALA A N 1
ATOM 663 C CA . ALA A 1 89 ? 4.407 -4.188 -11.057 1.00 93.25 89 ALA A CA 1
ATOM 664 C C . ALA A 1 89 ? 3.968 -2.750 -10.722 1.00 93.25 89 ALA A C 1
ATOM 666 O O . ALA A 1 89 ? 4.006 -1.874 -11.584 1.00 93.25 89 ALA A O 1
ATOM 667 N N . ILE A 1 90 ? 3.626 -2.482 -9.457 1.00 95.75 90 ILE A N 1
ATOM 668 C CA . ILE A 1 90 ? 3.279 -1.138 -8.969 1.00 95.75 90 ILE A CA 1
ATOM 669 C C . ILE A 1 90 ? 4.473 -0.181 -9.098 1.00 95.75 90 ILE A C 1
ATOM 671 O O . ILE A 1 90 ? 4.333 0.926 -9.623 1.00 95.75 90 ILE A O 1
ATOM 675 N N . LEU A 1 91 ? 5.656 -0.610 -8.650 1.00 95.69 91 LEU A N 1
ATOM 676 C CA . LEU A 1 91 ? 6.884 0.183 -8.745 1.00 95.69 91 LEU A CA 1
ATOM 677 C C . LEU A 1 91 ? 7.283 0.433 -10.201 1.00 95.69 91 LEU A C 1
ATOM 679 O O . LEU A 1 91 ? 7.678 1.548 -10.534 1.00 95.69 91 LEU A O 1
ATOM 683 N N . LYS A 1 92 ? 7.133 -0.569 -11.073 1.00 94.06 92 LYS A N 1
ATOM 684 C CA . LYS A 1 9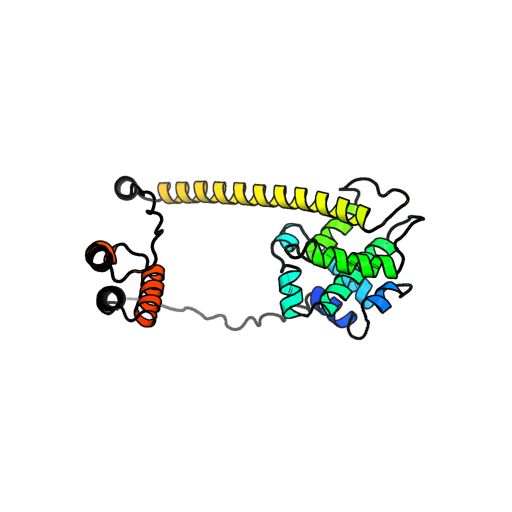2 ? 7.385 -0.436 -12.510 1.00 94.06 92 LYS A CA 1
ATOM 685 C C . LYS A 1 92 ? 6.449 0.588 -13.147 1.00 94.06 92 LYS A C 1
ATOM 687 O O . LYS A 1 92 ? 6.932 1.503 -13.800 1.00 94.06 92 LYS A O 1
ATOM 692 N N . LEU A 1 93 ? 5.142 0.505 -12.889 1.00 94.38 93 LEU A N 1
ATOM 693 C CA . LEU A 1 93 ? 4.173 1.488 -13.388 1.00 94.38 93 LEU A CA 1
ATOM 694 C C . LEU A 1 93 ? 4.539 2.919 -12.967 1.00 94.38 93 LEU A C 1
ATOM 696 O O . LEU A 1 93 ? 4.428 3.861 -13.755 1.00 94.38 93 LEU A O 1
ATOM 700 N N . PHE A 1 94 ? 4.974 3.090 -11.719 1.00 94.94 94 PHE A N 1
ATOM 701 C CA . PHE A 1 94 ? 5.446 4.379 -11.232 1.00 94.94 94 PHE A CA 1
ATOM 702 C C . PHE A 1 94 ? 6.717 4.830 -11.960 1.00 94.94 94 PHE A C 1
ATOM 704 O O . PHE A 1 94 ? 6.722 5.924 -12.513 1.00 94.94 94 PHE A O 1
ATOM 711 N N . ASN A 1 95 ? 7.750 3.988 -12.016 1.00 93.25 95 ASN A N 1
ATOM 712 C CA . ASN A 1 95 ? 9.041 4.279 -12.647 1.00 93.25 95 ASN A CA 1
ATOM 713 C C . ASN A 1 95 ? 8.913 4.593 -14.151 1.00 93.25 95 ASN A C 1
ATOM 715 O O . ASN A 1 95 ? 9.562 5.507 -14.663 1.00 93.25 95 ASN A O 1
ATOM 719 N N . ASP A 1 96 ? 8.036 3.879 -14.856 1.00 91.62 96 ASP A N 1
ATOM 720 C CA . ASP A 1 96 ? 7.781 4.074 -16.285 1.00 91.62 96 ASP A CA 1
ATOM 721 C C . ASP A 1 96 ? 7.022 5.388 -16.543 1.00 91.62 96 ASP A C 1
ATOM 723 O O . ASP A 1 96 ? 7.282 6.077 -17.532 1.00 91.62 96 ASP A O 1
ATOM 727 N N . GLY A 1 97 ? 6.145 5.785 -15.616 1.00 89.62 97 GLY A N 1
ATOM 728 C CA . GLY A 1 97 ? 5.309 6.980 -15.718 1.00 89.62 97 GLY A CA 1
ATOM 729 C C . GLY A 1 97 ? 5.978 8.311 -15.357 1.00 89.62 97 GLY A C 1
ATOM 730 O O . GLY A 1 97 ? 5.282 9.327 -15.326 1.00 89.62 97 GLY A O 1
ATOM 731 N N . LEU A 1 98 ? 7.276 8.333 -15.047 1.00 90.38 98 LEU A N 1
ATOM 732 C CA . LEU A 1 98 ? 8.023 9.548 -14.699 1.00 90.38 98 LEU A CA 1
ATOM 733 C C . LEU A 1 98 ? 8.954 9.972 -15.823 1.00 90.38 98 LEU A C 1
ATOM 735 O O . LEU A 1 98 ? 9.505 9.125 -16.503 1.00 90.38 98 LEU A O 1
ATOM 739 N N . ASN A 1 99 ? 9.199 11.271 -15.989 1.00 87.56 99 ASN A N 1
ATOM 740 C CA . ASN A 1 99 ? 10.189 11.772 -16.944 1.00 87.56 99 ASN A CA 1
ATOM 741 C C . ASN A 1 99 ? 11.516 12.112 -16.245 1.00 87.56 99 ASN A C 1
ATOM 743 O O . ASN A 1 99 ? 11.847 13.282 -16.068 1.00 87.56 99 ASN A O 1
ATOM 747 N N . THR A 1 100 ? 12.252 11.092 -15.798 1.00 86.88 100 THR A N 1
ATOM 748 C CA . THR A 1 100 ? 13.589 11.245 -15.191 1.00 86.88 100 THR A CA 1
ATOM 749 C C . THR A 1 100 ? 14.657 10.553 -16.036 1.00 86.88 100 THR A C 1
ATOM 751 O O . THR A 1 100 ? 14.368 9.552 -16.702 1.00 86.88 100 THR A O 1
ATOM 754 N N . SER A 1 101 ? 15.892 11.073 -16.013 1.00 86.12 101 SER A N 1
ATOM 755 C CA . SER A 1 101 ? 17.013 10.455 -16.733 1.00 86.12 101 SER A CA 1
ATOM 756 C C . SER A 1 101 ? 17.648 9.296 -15.963 1.00 86.12 101 SER A C 1
ATOM 758 O O . SER A 1 101 ? 18.230 8.411 -16.581 1.00 86.12 101 SER A O 1
ATOM 760 N N . LEU A 1 102 ? 17.556 9.293 -14.626 1.00 91.25 102 LEU A N 1
ATOM 761 C CA . LEU A 1 102 ? 18.028 8.200 -13.772 1.00 91.25 102 LEU A CA 1
ATOM 762 C C . LEU A 1 102 ? 16.823 7.489 -13.151 1.00 91.25 102 LEU A C 1
ATOM 764 O O . LEU A 1 102 ? 16.272 7.925 -12.136 1.00 91.25 102 LEU A O 1
ATOM 768 N N . ARG A 1 103 ? 16.403 6.410 -13.808 1.00 92.06 103 ARG A N 1
ATOM 769 C CA . ARG A 1 103 ? 15.331 5.512 -13.365 1.00 92.06 103 ARG A CA 1
ATOM 770 C C . ARG A 1 103 ? 15.922 4.242 -12.775 1.00 92.06 103 ARG A C 1
ATOM 772 O O . ARG A 1 103 ? 17.046 3.878 -13.118 1.00 92.06 103 ARG A O 1
ATOM 779 N N . MET A 1 104 ? 15.136 3.552 -11.953 1.00 93.12 104 MET A N 1
ATOM 780 C CA . MET A 1 104 ? 15.516 2.219 -11.497 1.00 93.12 104 MET A CA 1
ATOM 781 C C . MET A 1 104 ? 15.546 1.253 -12.680 1.00 93.12 104 MET A C 1
ATOM 783 O O . MET A 1 104 ? 14.593 1.208 -13.465 1.00 93.12 104 MET A O 1
ATOM 787 N N . ASP A 1 105 ? 16.619 0.474 -12.786 1.00 92.38 105 ASP A N 1
ATOM 788 C CA . ASP A 1 105 ? 16.677 -0.664 -13.697 1.00 92.38 105 ASP A CA 1
ATOM 789 C C . ASP A 1 105 ? 15.848 -1.859 -13.176 1.00 92.38 105 ASP A C 1
AT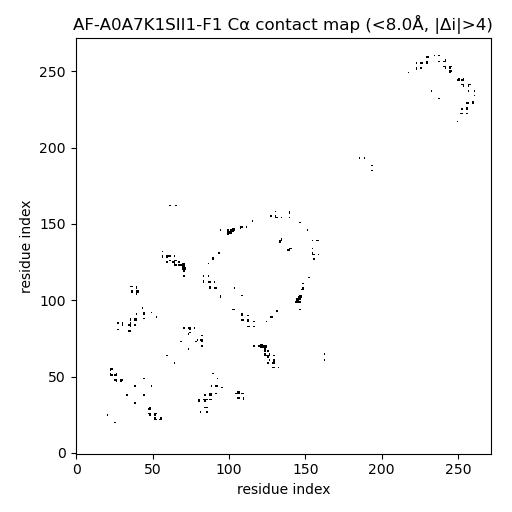OM 791 O O . ASP A 1 105 ? 15.292 -1.846 -12.073 1.00 92.38 105 ASP A O 1
ATOM 795 N N . ALA A 1 106 ? 15.753 -2.916 -13.984 1.00 89.94 106 ALA A N 1
ATOM 796 C CA . ALA A 1 106 ? 14.983 -4.115 -13.659 1.00 89.94 106 ALA A CA 1
ATOM 797 C C . ALA A 1 106 ? 15.422 -4.796 -12.349 1.00 89.94 106 ALA A C 1
ATOM 799 O O . ALA A 1 106 ? 14.588 -5.321 -11.604 1.00 89.94 106 ALA A O 1
ATOM 800 N N . ARG A 1 107 ? 16.725 -4.808 -12.053 1.00 91.06 107 ARG A N 1
ATOM 801 C CA . ARG A 1 107 ? 17.263 -5.437 -10.841 1.00 91.06 107 ARG A CA 1
ATOM 802 C C . ARG A 1 107 ? 16.979 -4.560 -9.636 1.00 91.06 107 ARG A C 1
ATOM 804 O O . ARG A 1 107 ? 16.457 -5.064 -8.651 1.00 91.06 107 ARG A O 1
ATOM 811 N N . GLN A 1 108 ? 17.196 -3.254 -9.761 1.00 92.50 108 GLN A N 1
ATOM 812 C CA . GLN A 1 108 ? 16.890 -2.271 -8.725 1.00 92.50 108 GLN A CA 1
ATOM 813 C C . GLN A 1 108 ? 15.401 -2.273 -8.356 1.00 92.50 108 GLN A C 1
ATOM 815 O O . GLN A 1 108 ? 15.068 -2.240 -7.174 1.00 92.50 108 GLN A O 1
ATOM 820 N N . LEU A 1 109 ? 14.497 -2.387 -9.337 1.00 93.69 109 LEU A N 1
ATOM 821 C CA . LEU A 1 109 ? 13.057 -2.530 -9.091 1.00 93.69 109 LEU A CA 1
ATOM 822 C C . LEU A 1 109 ? 12.727 -3.799 -8.297 1.00 93.69 109 LEU A C 1
ATOM 824 O O . LEU A 1 109 ? 11.932 -3.755 -7.358 1.00 93.69 109 LEU A O 1
ATOM 828 N N . PHE A 1 110 ? 13.317 -4.933 -8.677 1.00 92.38 110 PHE A N 1
ATOM 829 C CA . PHE A 1 110 ? 13.085 -6.210 -8.004 1.00 92.38 110 PHE A CA 1
ATOM 830 C C . PHE A 1 110 ? 13.672 -6.233 -6.584 1.00 92.38 110 PHE A C 1
ATOM 832 O O . PHE A 1 110 ? 12.990 -6.631 -5.636 1.00 92.38 110 PHE A O 1
ATOM 839 N N . GLU A 1 111 ? 14.912 -5.774 -6.425 1.00 93.69 111 GLU A N 1
ATOM 840 C CA . GLU A 1 111 ? 15.594 -5.651 -5.136 1.00 93.69 111 GLU A CA 1
ATOM 841 C C . GLU A 1 111 ? 14.831 -4.712 -4.207 1.00 93.69 111 GLU A C 1
ATOM 843 O O . GLU A 1 111 ? 14.567 -5.056 -3.055 1.00 93.69 111 GLU A O 1
ATOM 848 N N . TYR A 1 112 ? 14.392 -3.561 -4.715 1.00 96.38 112 TYR A N 1
ATOM 849 C CA . TYR A 1 112 ? 13.630 -2.630 -3.902 1.00 96.38 112 TYR A CA 1
ATOM 850 C C . TYR A 1 112 ? 12.245 -3.174 -3.535 1.00 96.38 112 TYR A C 1
ATOM 852 O O . TYR A 1 112 ? 11.806 -2.986 -2.404 1.00 96.38 112 TYR A O 1
ATOM 860 N N . ALA A 1 113 ? 11.577 -3.922 -4.417 1.00 95.00 113 ALA A N 1
ATOM 861 C CA . ALA A 1 113 ? 10.325 -4.594 -4.066 1.00 95.00 113 ALA A CA 1
ATOM 862 C C . ALA A 1 113 ? 10.506 -5.580 -2.892 1.00 95.00 113 ALA A C 1
ATOM 864 O O . ALA A 1 113 ? 9.642 -5.661 -2.016 1.00 95.00 113 ALA A O 1
ATOM 865 N N . LEU A 1 114 ? 11.637 -6.298 -2.843 1.00 94.19 114 LEU A N 1
ATOM 866 C CA . LEU A 1 114 ? 12.004 -7.168 -1.719 1.00 94.19 114 LEU A CA 1
ATOM 867 C C . LEU A 1 114 ? 12.240 -6.370 -0.434 1.00 94.19 114 LEU A C 1
ATOM 869 O O . LEU A 1 114 ? 11.705 -6.748 0.611 1.00 94.19 114 LEU A O 1
ATOM 873 N N . VAL A 1 115 ? 13.015 -5.285 -0.521 1.00 96.31 115 VAL A N 1
ATOM 874 C CA . VAL A 1 115 ? 13.305 -4.391 0.611 1.00 96.31 115 VAL A CA 1
ATOM 875 C C . VAL A 1 115 ? 12.013 -3.802 1.166 1.00 96.31 115 VAL A C 1
ATOM 877 O O . VAL A 1 115 ? 11.755 -3.929 2.357 1.00 96.31 115 VAL A O 1
ATOM 880 N N . TRP A 1 116 ? 11.155 -3.250 0.307 1.00 97.12 116 TRP A N 1
ATOM 881 C CA . TRP A 1 116 ? 9.898 -2.625 0.707 1.00 97.12 116 TRP A CA 1
ATOM 882 C C . TRP A 1 116 ? 8.962 -3.612 1.420 1.00 97.12 116 TRP A C 1
ATOM 884 O O . TRP A 1 116 ? 8.431 -3.299 2.483 1.00 97.12 116 TRP A O 1
ATOM 894 N N . CYS A 1 117 ? 8.821 -4.842 0.904 1.00 94.56 117 CYS A N 1
ATOM 895 C CA . CYS A 1 117 ? 8.025 -5.881 1.573 1.00 94.56 117 CYS A CA 1
ATOM 896 C C . CYS A 1 117 ? 8.583 -6.274 2.954 1.00 94.56 117 CYS A C 1
ATOM 898 O O . CYS A 1 117 ? 7.830 -6.770 3.790 1.00 94.56 117 CYS A O 1
ATOM 900 N N . GLY A 1 118 ? 9.894 -6.127 3.168 1.00 93.94 118 GLY A N 1
ATOM 901 C CA . GLY A 1 118 ? 10.556 -6.420 4.440 1.00 93.94 118 GLY A CA 1
ATOM 902 C C . GLY A 1 118 ? 10.518 -5.260 5.436 1.00 93.94 118 GLY A C 1
ATOM 903 O O . GLY A 1 118 ? 10.359 -5.502 6.628 1.00 93.94 118 GLY A O 1
ATOM 904 N N . GLU A 1 119 ? 10.645 -4.019 4.960 1.00 95.75 119 GLU A N 1
ATOM 905 C CA . GLU A 1 119 ? 10.653 -2.805 5.790 1.00 95.75 119 GLU A CA 1
ATOM 906 C C . GLU A 1 119 ? 9.236 -2.414 6.243 1.00 95.75 119 GLU A C 1
ATOM 908 O O . GLU A 1 119 ? 9.061 -1.939 7.364 1.00 95.75 119 GLU A O 1
ATOM 913 N N . PHE A 1 120 ? 8.211 -2.674 5.420 1.00 95.31 120 PHE A N 1
ATOM 914 C CA . PHE A 1 120 ? 6.826 -2.251 5.675 1.00 95.31 120 PHE A CA 1
ATOM 915 C C . PHE A 1 120 ? 5.819 -3.422 5.746 1.00 95.31 120 PHE A C 1
ATOM 917 O O . PHE A 1 120 ? 4.811 -3.415 5.037 1.00 95.31 120 PHE A O 1
ATOM 924 N N . PRO A 1 121 ? 6.025 -4.440 6.608 1.00 93.69 121 PRO A N 1
ATOM 925 C CA . PRO A 1 121 ? 5.159 -5.626 6.662 1.00 93.69 121 PRO A CA 1
ATOM 926 C C . PRO A 1 121 ? 3.744 -5.330 7.188 1.00 93.69 121 PRO A C 1
ATOM 928 O O . PRO A 1 121 ? 2.795 -6.040 6.844 1.00 93.69 121 PRO A O 1
ATOM 931 N N . ASN A 1 122 ? 3.607 -4.284 8.008 1.00 94.00 122 ASN A N 1
ATOM 932 C CA . ASN A 1 122 ? 2.348 -3.863 8.629 1.00 94.00 122 ASN A CA 1
ATOM 933 C C . ASN A 1 122 ? 1.567 -2.852 7.784 1.00 94.00 122 ASN A C 1
ATOM 935 O O . ASN A 1 122 ? 0.425 -2.539 8.108 1.00 94.00 122 ASN A O 1
ATOM 939 N N . GLU A 1 123 ? 2.158 -2.364 6.697 1.00 96.00 123 GLU A N 1
ATOM 940 C CA . GLU A 1 123 ? 1.468 -1.496 5.752 1.00 96.00 123 GLU A CA 1
ATOM 941 C C . GLU A 1 123 ? 0.771 -2.326 4.682 1.00 96.00 123 GLU A C 1
ATOM 943 O O . GLU A 1 123 ? 0.997 -3.530 4.547 1.00 96.00 123 GLU A O 1
ATOM 948 N N . THR A 1 124 ? -0.114 -1.702 3.916 1.00 95.56 124 THR A N 1
ATOM 949 C CA . THR A 1 124 ? -0.893 -2.375 2.877 1.00 95.56 124 THR A CA 1
ATOM 950 C C . THR A 1 124 ? -0.316 -2.089 1.496 1.00 95.56 124 THR A C 1
ATOM 952 O O . THR A 1 124 ? 0.306 -1.059 1.241 1.00 95.56 124 THR A O 1
ATOM 955 N N . VAL A 1 125 ? -0.581 -2.966 0.528 1.00 94.12 125 VAL A N 1
ATOM 956 C CA . VAL A 1 125 ? -0.219 -2.685 -0.875 1.00 94.12 125 VAL A CA 1
ATOM 957 C C . VAL A 1 125 ? -0.952 -1.437 -1.398 1.00 94.12 125 VAL A C 1
ATOM 959 O O . VAL A 1 125 ? -0.431 -0.701 -2.235 1.00 94.12 125 VAL A O 1
ATOM 962 N N . LYS A 1 126 ? -2.146 -1.152 -0.865 1.00 94.75 126 LYS A N 1
ATOM 963 C CA . LYS A 1 126 ? -2.915 0.054 -1.196 1.00 94.75 126 LYS A CA 1
ATOM 964 C C . LYS A 1 126 ? -2.241 1.328 -0.695 1.00 94.75 126 LYS A C 1
ATOM 966 O O . LYS A 1 126 ? -2.347 2.345 -1.376 1.00 94.75 126 LYS A O 1
ATOM 971 N N . ASP A 1 127 ? -1.515 1.266 0.420 1.00 97.38 127 ASP A N 1
ATOM 972 C CA . ASP A 1 127 ? -0.694 2.380 0.899 1.00 97.38 127 ASP A CA 1
ATOM 973 C C . ASP A 1 127 ? 0.379 2.743 -0.127 1.00 97.38 127 ASP A C 1
ATOM 975 O O . ASP A 1 127 ? 0.533 3.915 -0.465 1.00 97.38 127 ASP A O 1
ATOM 979 N N . LEU A 1 128 ? 1.073 1.746 -0.691 1.00 97.50 128 LEU A N 1
ATOM 980 C CA . LEU A 1 128 ? 2.082 1.983 -1.726 1.00 97.50 128 LEU A CA 1
ATOM 981 C C . LEU A 1 128 ? 1.469 2.648 -2.961 1.00 97.50 128 LEU A C 1
ATOM 983 O O . LEU A 1 128 ? 1.970 3.667 -3.431 1.00 97.50 128 LEU A O 1
ATOM 987 N N . ILE A 1 129 ? 0.352 2.112 -3.459 1.00 96.75 129 ILE A N 1
ATOM 988 C CA . ILE A 1 129 ? -0.339 2.658 -4.636 1.00 96.75 129 ILE A CA 1
ATOM 989 C C . ILE A 1 129 ? -0.778 4.104 -4.382 1.00 96.75 129 ILE A C 1
ATOM 991 O O . ILE A 1 129 ? -0.547 4.984 -5.217 1.00 96.75 129 ILE A O 1
ATOM 995 N N . LEU A 1 130 ? -1.393 4.372 -3.227 1.00 97.44 130 LEU A N 1
ATOM 996 C CA . LEU A 1 130 ? -1.865 5.707 -2.873 1.00 97.44 130 LEU A CA 1
ATOM 997 C C . LEU A 1 130 ? -0.707 6.691 -2.685 1.00 97.44 130 LEU A C 1
ATOM 999 O O . LEU A 1 130 ? -0.795 7.829 -3.155 1.00 97.44 130 LEU A O 1
ATOM 1003 N N . CYS A 1 131 ? 0.378 6.259 -2.044 1.00 97.81 131 CYS A N 1
ATOM 1004 C CA . CYS A 1 131 ? 1.591 7.050 -1.901 1.00 97.81 131 CYS A CA 1
ATOM 1005 C C . CYS A 1 131 ? 2.112 7.474 -3.278 1.00 97.81 131 CYS A C 1
ATOM 1007 O O . CYS A 1 131 ? 2.204 8.667 -3.560 1.00 97.81 131 CYS A O 1
ATOM 1009 N N . LEU A 1 132 ? 2.368 6.519 -4.175 1.00 96.75 132 LEU A N 1
ATOM 1010 C CA . LEU A 1 132 ? 2.921 6.793 -5.505 1.00 96.75 132 LEU A CA 1
ATOM 1011 C C . LEU A 1 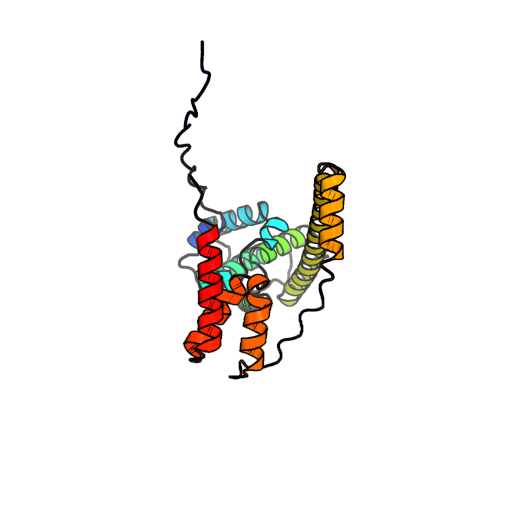132 ? 1.977 7.647 -6.368 1.00 96.75 132 LEU A C 1
ATOM 1013 O O . LEU A 1 132 ? 2.432 8.556 -7.066 1.00 96.75 132 LEU A O 1
ATOM 1017 N N . LYS A 1 133 ? 0.654 7.448 -6.261 1.00 95.62 133 LYS A N 1
ATOM 1018 C CA . LYS A 1 133 ? -0.357 8.329 -6.876 1.00 95.62 133 LYS A CA 1
ATOM 1019 C C . LYS A 1 133 ? -0.189 9.780 -6.428 1.00 95.62 133 LYS A C 1
ATOM 1021 O O . LYS A 1 133 ? -0.224 10.691 -7.252 1.00 95.62 133 LYS A O 1
ATOM 1026 N N . ARG A 1 134 ? -0.009 10.004 -5.127 1.00 95.81 134 ARG A N 1
ATOM 1027 C CA . ARG A 1 134 ? 0.135 11.342 -4.537 1.00 95.81 134 ARG A CA 1
ATOM 1028 C C . ARG A 1 134 ? 1.493 11.971 -4.828 1.00 95.81 134 ARG A C 1
ATOM 1030 O O . ARG A 1 134 ? 1.551 13.183 -5.019 1.00 95.81 134 ARG A O 1
ATOM 1037 N N . VAL A 1 135 ? 2.551 11.166 -4.943 1.00 95.94 135 VAL A N 1
ATOM 1038 C CA . VAL A 1 135 ? 3.851 11.626 -5.452 1.00 95.94 135 VAL A CA 1
ATOM 1039 C C . VAL A 1 135 ? 3.699 12.172 -6.872 1.00 95.94 135 VAL A C 1
ATOM 1041 O O . VAL A 1 135 ? 4.135 13.288 -7.134 1.00 95.94 135 VAL A O 1
ATOM 1044 N N . LYS A 1 136 ? 3.020 11.445 -7.773 1.00 93.06 136 LYS A N 1
ATOM 1045 C CA . LYS A 1 136 ? 2.757 11.923 -9.146 1.00 93.06 136 LYS A CA 1
ATOM 1046 C C . LYS A 1 136 ? 1.937 13.219 -9.181 1.00 93.06 136 LYS A C 1
ATOM 1048 O O . LYS A 1 136 ? 2.069 13.990 -10.123 1.00 93.06 136 LYS A O 1
ATOM 1053 N N . ALA A 1 137 ? 1.127 13.471 -8.154 1.00 93.00 137 ALA A N 1
ATOM 1054 C CA . ALA A 1 137 ? 0.386 14.719 -7.971 1.00 93.00 137 ALA A CA 1
ATOM 1055 C C . ALA A 1 137 ? 1.196 15.837 -7.271 1.00 93.00 137 ALA A C 1
ATOM 1057 O O . ALA A 1 137 ? 0.649 16.900 -6.999 1.00 93.00 137 ALA A O 1
ATOM 1058 N N . GLY A 1 138 ? 2.475 15.609 -6.946 1.00 92.88 138 GLY A N 1
ATOM 1059 C CA . GLY A 1 138 ? 3.368 16.601 -6.336 1.00 92.88 138 GLY A CA 1
ATOM 1060 C C . GLY A 1 138 ? 3.237 16.765 -4.817 1.00 92.88 138 GLY A C 1
ATOM 1061 O O . GLY A 1 138 ? 3.814 17.690 -4.252 1.00 92.88 138 GLY A O 1
ATOM 1062 N N . ARG A 1 139 ? 2.506 15.880 -4.124 1.00 94.25 139 ARG A N 1
ATOM 1063 C CA . ARG A 1 139 ? 2.156 16.070 -2.702 1.00 94.25 139 ARG A CA 1
ATOM 1064 C C . ARG A 1 139 ? 3.331 15.931 -1.729 1.00 94.25 139 ARG A C 1
ATOM 1066 O O . ARG A 1 139 ? 3.309 16.542 -0.667 1.00 94.25 139 ARG A O 1
ATOM 1073 N N . TYR A 1 140 ? 4.347 15.136 -2.069 1.00 94.94 140 TYR A N 1
ATOM 1074 C CA . TYR A 1 140 ? 5.461 14.805 -1.162 1.00 94.94 140 TYR A CA 1
ATOM 1075 C C . TYR A 1 140 ? 6.799 15.443 -1.556 1.00 94.94 140 TYR A C 1
ATOM 1077 O O . TYR A 1 140 ? 7.864 15.031 -1.080 1.00 94.94 140 TYR A O 1
ATOM 1085 N N . GLY A 1 141 ? 6.731 16.493 -2.373 1.00 89.25 141 GLY A N 1
ATOM 1086 C CA . GLY A 1 141 ? 7.878 17.230 -2.885 1.00 89.25 141 GLY A CA 1
ATOM 1087 C C . GLY A 1 141 ? 8.195 16.897 -4.345 1.00 89.25 141 GLY A C 1
ATOM 1088 O O . GLY A 1 141 ? 7.560 16.024 -4.942 1.00 89.25 141 GLY A O 1
ATOM 1089 N N . PRO A 1 142 ? 9.160 17.619 -4.935 1.00 88.69 142 PRO A N 1
ATOM 1090 C CA . PRO A 1 142 ? 9.536 17.430 -6.325 1.00 88.69 142 PRO A CA 1
ATOM 1091 C C . PRO A 1 142 ? 10.270 16.103 -6.526 1.00 88.69 142 PRO A C 1
ATOM 1093 O O . PRO A 1 142 ? 11.074 15.679 -5.693 1.00 88.69 142 PRO A O 1
ATOM 1096 N N . ILE A 1 143 ? 10.034 15.481 -7.679 1.00 89.12 143 ILE A N 1
ATOM 1097 C CA . ILE A 1 143 ? 10.903 14.428 -8.193 1.00 89.12 143 ILE A CA 1
ATOM 1098 C C . ILE A 1 143 ? 12.038 15.118 -8.947 1.00 89.12 143 ILE A C 1
ATOM 1100 O O . ILE A 1 143 ? 11.815 15.759 -9.973 1.00 89.12 143 ILE A O 1
ATOM 1104 N N . PHE A 1 144 ? 13.254 15.010 -8.418 1.00 86.88 144 PHE A N 1
ATOM 1105 C CA . PHE A 1 144 ? 14.454 15.445 -9.128 1.00 86.88 144 PHE A CA 1
ATOM 1106 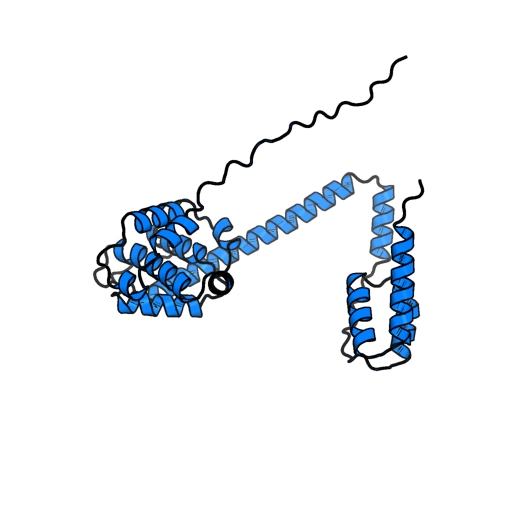C C . PHE A 1 144 ? 14.816 14.441 -10.233 1.00 86.88 144 PHE A C 1
ATOM 1108 O O . PHE A 1 144 ? 14.098 13.485 -10.506 1.00 86.88 144 PHE A O 1
ATOM 1115 N N . ASN A 1 145 ? 15.974 14.613 -10.864 1.00 89.62 145 ASN A N 1
ATOM 1116 C CA . ASN A 1 145 ? 16.397 13.791 -11.997 1.00 89.62 145 ASN A CA 1
ATOM 1117 C C . ASN A 1 145 ? 16.753 12.319 -11.651 1.00 89.62 145 ASN A C 1
ATOM 1119 O O . ASN A 1 145 ? 17.338 11.618 -12.476 1.00 89.62 145 ASN A O 1
ATOM 1123 N N . ARG A 1 146 ? 16.435 11.848 -10.436 1.00 90.62 146 ARG A N 1
ATOM 1124 C CA . ARG A 1 146 ? 16.754 10.508 -9.930 1.00 90.62 146 ARG A CA 1
ATOM 1125 C C . ARG A 1 146 ? 15.592 9.905 -9.152 1.00 90.62 146 ARG A C 1
ATOM 1127 O O . ARG A 1 146 ? 15.063 10.541 -8.243 1.00 90.62 146 ARG A O 1
ATOM 1134 N N . ILE A 1 147 ? 15.259 8.661 -9.486 1.00 92.69 147 ILE A N 1
ATOM 1135 C CA . ILE A 1 147 ? 14.352 7.800 -8.726 1.00 92.69 147 ILE A CA 1
ATOM 1136 C C . ILE A 1 147 ? 15.064 6.488 -8.423 1.00 92.69 147 ILE A C 1
ATOM 1138 O O . ILE A 1 147 ? 15.458 5.761 -9.330 1.00 92.69 147 ILE A O 1
ATOM 1142 N N . ASP A 1 148 ? 15.213 6.205 -7.135 1.00 92.81 148 ASP A N 1
ATOM 1143 C CA . ASP A 1 148 ? 15.779 4.977 -6.592 1.00 92.81 148 ASP A CA 1
ATOM 1144 C C . ASP A 1 148 ? 14.988 4.563 -5.337 1.00 92.81 148 ASP A C 1
ATOM 1146 O O . ASP A 1 148 ? 14.070 5.271 -4.903 1.00 92.81 148 ASP A O 1
ATOM 1150 N N . GLY A 1 149 ? 15.340 3.422 -4.742 1.00 92.50 149 GLY A N 1
ATOM 1151 C CA . GLY A 1 149 ? 14.658 2.912 -3.553 1.00 92.50 149 GLY A CA 1
ATOM 1152 C C . GLY A 1 149 ? 14.686 3.861 -2.350 1.00 92.50 149 GLY A C 1
ATOM 1153 O O . GLY A 1 149 ? 13.716 3.920 -1.600 1.00 92.50 149 GLY A O 1
ATOM 1154 N N . THR A 1 150 ? 15.744 4.662 -2.183 1.00 93.38 150 THR A N 1
ATOM 1155 C CA . THR A 1 150 ? 15.826 5.627 -1.072 1.00 93.38 150 THR A CA 1
ATOM 1156 C C . THR A 1 150 ? 14.813 6.751 -1.247 1.00 93.38 150 THR A C 1
ATOM 1158 O O . THR A 1 150 ? 14.078 7.067 -0.314 1.00 93.38 150 THR A O 1
ATOM 1161 N N . VAL A 1 151 ? 14.686 7.269 -2.472 1.00 94.81 151 VAL A N 1
ATOM 1162 C CA . VAL A 1 151 ? 13.711 8.312 -2.809 1.00 94.81 151 VAL A CA 1
ATOM 1163 C C . VAL A 1 151 ? 12.278 7.807 -2.624 1.00 94.81 151 VAL A C 1
ATOM 1165 O O . VAL A 1 151 ? 11.439 8.514 -2.064 1.00 94.81 151 VAL A O 1
ATOM 1168 N N . VAL A 1 152 ? 11.988 6.572 -3.050 1.00 96.06 152 VAL A N 1
ATOM 1169 C CA . VAL A 1 152 ? 10.657 5.977 -2.851 1.00 96.06 152 VAL A CA 1
ATOM 1170 C C . VAL A 1 152 ? 10.362 5.765 -1.363 1.00 96.06 152 VAL A C 1
ATOM 1172 O O . VAL A 1 152 ? 9.265 6.111 -0.920 1.00 96.06 152 VAL A O 1
ATOM 1175 N N . SER A 1 153 ? 11.328 5.288 -0.570 1.00 95.88 153 SER A N 1
ATOM 1176 C CA . SER A 1 153 ? 11.155 5.131 0.881 1.00 95.88 153 SER A CA 1
ATOM 1177 C C . SER A 1 153 ? 10.921 6.471 1.582 1.00 95.88 153 SER A C 1
ATOM 1179 O O . SER A 1 153 ? 10.092 6.545 2.486 1.00 95.88 153 SER A O 1
ATOM 1181 N N . ASP A 1 154 ? 11.575 7.550 1.151 1.00 96.19 154 ASP A N 1
ATOM 1182 C CA . ASP A 1 154 ? 11.359 8.884 1.719 1.00 96.19 154 ASP A CA 1
ATOM 1183 C C . ASP A 1 154 ? 9.957 9.425 1.424 1.00 96.19 154 ASP A C 1
ATOM 1185 O O . ASP A 1 154 ? 9.304 9.984 2.311 1.00 96.19 154 ASP A O 1
ATOM 1189 N N . PHE A 1 155 ? 9.448 9.224 0.206 1.00 97.25 155 PHE A N 1
ATOM 1190 C CA . PHE A 1 155 ? 8.049 9.527 -0.096 1.00 97.25 155 PHE A CA 1
ATOM 1191 C C . PHE A 1 155 ? 7.094 8.686 0.744 1.00 97.25 155 PHE A C 1
ATOM 1193 O O . PHE A 1 155 ? 6.112 9.214 1.268 1.00 97.25 155 PHE A O 1
ATOM 1200 N N . PHE A 1 156 ? 7.401 7.402 0.913 1.00 97.75 156 PHE A N 1
ATOM 1201 C CA . PHE A 1 156 ? 6.562 6.499 1.682 1.00 97.75 156 PHE A CA 1
ATOM 1202 C C . PHE A 1 156 ? 6.510 6.890 3.162 1.00 97.75 156 PHE A C 1
ATOM 1204 O O . PHE A 1 156 ? 5.430 6.960 3.736 1.00 97.75 156 PHE A O 1
ATOM 1211 N N . ARG A 1 157 ? 7.634 7.280 3.771 1.00 96.56 157 ARG A N 1
ATOM 1212 C CA . ARG A 1 157 ? 7.661 7.802 5.149 1.00 96.56 157 ARG A CA 1
ATOM 1213 C C . ARG A 1 157 ? 6.817 9.068 5.308 1.00 96.56 157 ARG A C 1
ATOM 1215 O O . ARG A 1 157 ? 6.075 9.178 6.279 1.00 96.56 157 ARG A O 1
ATOM 1222 N N . LYS A 1 158 ? 6.862 9.994 4.343 1.00 97.62 158 LYS A N 1
ATOM 1223 C CA . LYS A 1 158 ? 5.983 11.183 4.341 1.00 97.62 158 LYS A CA 1
ATOM 1224 C C . LYS A 1 158 ? 4.507 10.802 4.235 1.00 97.62 158 LYS A C 1
ATOM 1226 O O . LYS A 1 158 ? 3.674 11.389 4.918 1.00 97.62 158 LYS A O 1
ATOM 1231 N N . TYR A 1 159 ? 4.187 9.806 3.411 1.00 98.12 159 TYR A N 1
ATOM 1232 C CA . TYR A 1 159 ? 2.841 9.246 3.340 1.00 98.12 159 TYR A CA 1
ATOM 1233 C C . TYR A 1 159 ? 2.398 8.648 4.686 1.00 98.12 159 TYR A C 1
ATOM 1235 O O . TYR A 1 159 ? 1.270 8.891 5.108 1.00 98.12 159 TYR A O 1
ATOM 1243 N N . LEU A 1 160 ? 3.271 7.914 5.383 1.00 97.44 160 LEU A N 1
ATOM 1244 C CA . LEU A 1 160 ? 2.947 7.312 6.681 1.00 97.44 160 LEU A CA 1
ATOM 1245 C C . LEU A 1 160 ? 2.663 8.360 7.762 1.00 97.44 160 LEU A C 1
ATOM 1247 O O . LEU A 1 160 ? 1.758 8.155 8.566 1.00 97.44 160 LEU A O 1
ATOM 1251 N N . LEU A 1 161 ? 3.364 9.497 7.747 1.00 97.31 161 LEU A N 1
ATOM 1252 C CA . LEU A 1 161 ? 3.043 10.627 8.627 1.00 97.31 161 LEU A CA 1
ATOM 1253 C C . LEU A 1 161 ? 1.630 11.159 8.354 1.00 97.31 161 LEU A C 1
ATOM 1255 O O . LEU A 1 161 ? 0.834 11.291 9.277 1.00 97.31 161 LEU A O 1
ATOM 1259 N N . GLU A 1 162 ? 1.275 11.361 7.083 1.00 96.75 162 GLU A N 1
ATOM 1260 C CA . GLU A 1 162 ? -0.083 11.779 6.713 1.00 96.75 162 GLU A CA 1
ATOM 1261 C C . GLU A 1 162 ? -1.141 10.735 7.121 1.00 96.75 162 GLU A C 1
ATOM 1263 O O . GLU A 1 162 ? -2.237 11.078 7.569 1.00 96.75 162 GLU A O 1
ATOM 1268 N N . LYS A 1 163 ? -0.825 9.442 6.976 1.00 96.88 163 LYS A N 1
ATOM 1269 C CA . LYS A 1 163 ? -1.695 8.341 7.407 1.00 96.88 163 LYS A CA 1
ATOM 1270 C C . LYS A 1 163 ? -1.904 8.345 8.920 1.00 96.88 163 LYS A C 1
ATOM 1272 O O . LYS A 1 163 ? -3.034 8.148 9.367 1.00 96.88 163 LYS A O 1
ATOM 1277 N N . ALA A 1 164 ? -0.850 8.602 9.691 1.00 96.50 164 ALA A N 1
ATOM 1278 C CA . ALA A 1 164 ? -0.928 8.725 11.140 1.00 96.50 164 ALA A CA 1
ATOM 1279 C C . ALA A 1 164 ? -1.819 9.907 11.553 1.00 96.50 164 ALA A C 1
ATOM 1281 O O . ALA A 1 164 ? -2.755 9.715 12.326 1.00 96.50 164 ALA A O 1
ATOM 1282 N N . GLU A 1 165 ? -1.616 11.089 10.962 1.00 96.44 165 GLU A N 1
ATOM 1283 C CA . GLU A 1 165 ? -2.450 12.276 11.208 1.00 96.44 165 GLU A CA 1
ATOM 1284 C C . GLU A 1 165 ? -3.931 12.017 10.892 1.00 96.44 165 GLU A C 1
ATOM 1286 O O . GLU A 1 165 ? -4.820 12.379 11.669 1.00 96.44 165 GLU A O 1
ATOM 1291 N N . TRP A 1 166 ? -4.212 11.348 9.768 1.00 96.25 166 TRP A N 1
ATOM 1292 C CA . TRP A 1 166 ? -5.572 10.953 9.410 1.00 96.25 166 TRP A CA 1
ATOM 1293 C C . TRP A 1 166 ? -6.179 9.997 10.443 1.00 96.25 166 TRP A C 1
ATOM 1295 O O . TRP A 1 166 ? -7.335 10.178 10.829 1.00 96.25 166 TRP A O 1
ATOM 1305 N N . GLY A 1 167 ? -5.414 9.007 10.910 1.00 93.62 167 GLY A N 1
ATOM 1306 C CA . GLY A 1 167 ? -5.855 8.048 11.924 1.00 93.62 167 GLY A CA 1
ATOM 1307 C C . GLY A 1 167 ? -6.141 8.705 13.275 1.00 93.62 167 GLY A C 1
ATOM 1308 O O . GLY A 1 167 ? -7.159 8.413 13.907 1.00 93.62 167 GLY A O 1
ATOM 1309 N N . GLU A 1 168 ? -5.300 9.649 13.696 1.00 95.38 168 GLU A N 1
ATOM 1310 C CA . GLU A 1 168 ? -5.545 10.450 14.896 1.00 95.38 168 GLU A CA 1
ATOM 1311 C C . GLU A 1 168 ? -6.819 11.287 14.778 1.00 95.38 168 GLU A C 1
ATOM 1313 O O . GLU A 1 168 ? -7.601 11.354 15.727 1.00 95.38 168 GLU A O 1
ATOM 1318 N N . GLU A 1 169 ? -7.059 11.893 13.614 1.00 94.19 169 GLU A N 1
ATOM 1319 C CA . GLU A 1 169 ? -8.280 12.651 13.353 1.00 94.19 169 GLU A CA 1
ATOM 1320 C C . GLU A 1 169 ? -9.525 11.758 13.401 1.00 94.19 169 GLU A C 1
ATOM 1322 O O . GLU A 1 169 ? -10.516 12.136 14.026 1.00 94.19 169 GLU A O 1
ATOM 1327 N N . GLN A 1 170 ? -9.478 10.549 12.830 1.00 92.38 170 GLN A N 1
ATOM 1328 C CA . GLN A 1 170 ? -10.592 9.599 12.953 1.00 92.38 170 GLN A CA 1
ATOM 1329 C C . GLN A 1 170 ? -10.848 9.214 14.411 1.00 92.38 170 GLN A C 1
ATOM 1331 O O . GLN A 1 170 ? -11.996 9.170 14.847 1.00 92.38 170 GLN A O 1
ATOM 1336 N N . ASN A 1 171 ? -9.791 8.989 15.192 1.00 91.81 171 ASN A N 1
ATOM 1337 C CA . ASN A 1 171 ? -9.921 8.668 16.610 1.00 91.81 171 ASN A CA 1
ATOM 1338 C C . ASN A 1 171 ? -10.508 9.841 17.416 1.00 91.81 171 ASN A C 1
ATOM 1340 O O . ASN A 1 171 ? -11.334 9.631 18.303 1.00 91.81 171 ASN A O 1
ATOM 1344 N N . ARG A 1 172 ? -10.118 11.087 17.104 1.00 92.69 172 ARG A N 1
ATOM 1345 C CA . ARG A 1 172 ? -10.712 12.291 17.710 1.00 92.69 172 ARG A CA 1
ATOM 1346 C C . ARG A 1 172 ? -12.201 12.394 17.399 1.00 92.69 172 ARG A C 1
ATOM 1348 O O . ARG A 1 172 ? -12.986 12.603 18.324 1.00 92.69 172 ARG A O 1
ATOM 1355 N N . LYS A 1 173 ? -12.588 12.197 16.135 1.00 91.50 173 LYS A N 1
ATOM 1356 C CA . LYS A 1 173 ? -13.995 12.195 15.709 1.00 91.50 173 LYS A CA 1
ATOM 1357 C C . LYS A 1 173 ? -14.788 11.108 16.415 1.00 91.50 173 LYS A C 1
ATOM 1359 O O . LYS A 1 173 ? -15.773 11.421 17.065 1.00 91.50 173 LYS A O 1
ATOM 1364 N N . PHE A 1 174 ? -14.289 9.875 16.413 1.00 88.19 174 PHE A N 1
ATOM 1365 C CA . PHE A 1 174 ? -14.939 8.756 17.089 1.00 88.19 174 PHE A CA 1
ATOM 1366 C C . PHE A 1 174 ? -15.162 9.028 18.584 1.00 88.19 174 PHE A C 1
ATOM 1368 O O . PHE A 1 174 ? -16.261 8.830 19.095 1.00 88.19 174 PHE A O 1
ATOM 1375 N N . LYS A 1 175 ? -14.153 9.553 19.293 1.00 87.88 175 LYS A N 1
ATOM 1376 C CA . LYS A 1 175 ? -14.295 9.938 20.707 1.00 87.88 175 LYS A CA 1
ATOM 1377 C C . LYS A 1 175 ? -15.318 11.057 20.909 1.00 87.88 175 LYS A C 1
ATOM 1379 O O . LYS A 1 175 ? -16.110 10.988 21.845 1.00 87.88 175 LYS A O 1
ATOM 1384 N N . SER A 1 176 ? -15.311 12.072 20.046 1.00 88.06 176 SER A N 1
ATOM 1385 C CA . SER A 1 176 ? -16.293 13.162 20.078 1.00 88.06 176 SER A CA 1
ATOM 1386 C C . SER A 1 176 ? -17.714 12.640 19.856 1.00 88.06 176 SER A C 1
ATOM 1388 O O . SER A 1 176 ? -18.611 12.948 20.640 1.00 88.06 176 SER A O 1
ATOM 1390 N N . ASP A 1 177 ? -17.905 11.789 18.849 1.00 84.69 177 ASP A N 1
ATOM 1391 C CA . ASP A 1 177 ? -19.193 11.189 18.503 1.00 84.69 177 ASP A CA 1
ATOM 1392 C C . ASP A 1 177 ? -19.697 10.274 19.622 1.00 84.69 177 ASP A C 1
ATOM 1394 O O . ASP A 1 177 ? -20.881 10.309 19.958 1.00 84.69 177 ASP A O 1
ATOM 1398 N N . MET A 1 178 ? -18.812 9.509 20.272 1.00 79.12 178 MET A N 1
ATOM 1399 C CA . MET A 1 178 ? -19.162 8.719 21.456 1.00 79.12 178 MET A CA 1
ATOM 1400 C C . MET A 1 178 ? -19.629 9.597 22.620 1.00 79.12 178 MET A C 1
ATOM 1402 O O . MET A 1 178 ? -20.618 9.263 23.268 1.00 79.12 178 MET A O 1
ATOM 1406 N N . ILE A 1 179 ? -18.959 10.724 22.886 1.00 81.50 179 ILE A N 1
ATOM 1407 C CA . ILE A 1 179 ? -19.361 11.657 23.949 1.00 81.50 179 ILE A CA 1
ATOM 1408 C C . ILE A 1 179 ? -20.707 12.300 23.612 1.00 81.50 179 ILE A C 1
ATOM 1410 O O . ILE A 1 179 ? -21.584 12.375 24.469 1.00 81.50 179 ILE A O 1
ATOM 1414 N N . GLN A 1 180 ? -20.901 12.747 22.371 1.00 77.94 180 GLN A N 1
ATOM 1415 C CA . GLN A 1 180 ? -22.147 13.375 21.942 1.00 77.94 180 GLN A CA 1
ATOM 1416 C C . GLN A 1 180 ? -2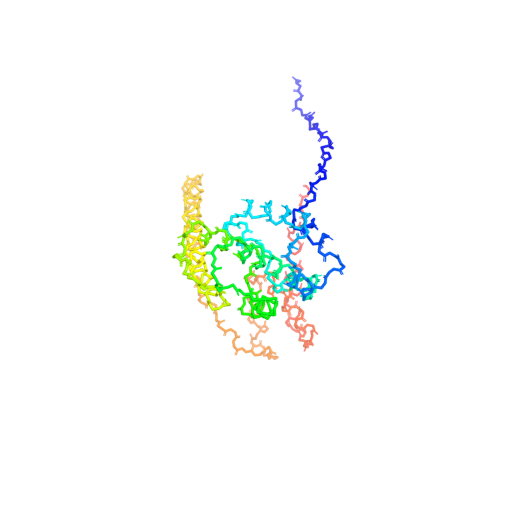3.314 12.383 21.959 1.00 77.94 180 GLN A C 1
ATOM 1418 O O . GLN A 1 180 ? -24.381 12.704 22.483 1.00 77.94 180 GLN A O 1
ATOM 1423 N N . THR A 1 181 ? -23.100 11.169 21.452 1.00 75.12 181 THR A N 1
ATOM 1424 C CA . THR A 1 181 ? -24.090 10.087 21.478 1.00 75.12 181 THR A CA 1
ATOM 1425 C C . THR A 1 181 ? -24.397 9.692 22.914 1.00 75.12 181 THR A C 1
ATOM 1427 O O . THR A 1 181 ? -25.563 9.642 23.281 1.00 75.12 181 THR A O 1
ATOM 1430 N N . GLY A 1 182 ? -23.379 9.498 23.755 1.00 72.62 182 GLY A N 1
ATOM 1431 C CA . GLY A 1 182 ? -23.544 9.184 25.174 1.00 72.62 182 GLY A CA 1
ATOM 1432 C C . GLY A 1 182 ? -24.309 10.269 25.930 1.00 72.62 182 GLY A C 1
ATOM 1433 O O . GLY A 1 182 ? -25.230 9.952 26.675 1.00 72.62 182 GLY A O 1
ATOM 1434 N N . ASN A 1 183 ? -24.004 11.545 25.684 1.00 72.00 183 ASN A N 1
ATOM 1435 C CA . ASN A 1 183 ? -24.722 12.678 26.272 1.00 72.00 183 ASN A CA 1
ATOM 1436 C C . ASN A 1 183 ? -26.164 12.784 25.761 1.00 72.00 183 ASN A C 1
ATOM 1438 O O . ASN A 1 183 ? -27.058 13.100 26.541 1.00 72.00 183 ASN A O 1
ATOM 1442 N N . SER A 1 184 ? -26.410 12.500 24.480 1.00 72.38 184 SER A N 1
ATOM 1443 C CA . SER A 1 184 ? -27.759 12.453 23.906 1.00 72.38 184 SER A CA 1
ATOM 1444 C C . SER A 1 184 ? -28.576 11.294 24.484 1.00 72.38 184 SER A C 1
ATOM 1446 O O . SER A 1 184 ? -29.732 11.494 24.856 1.00 72.38 184 SER A O 1
ATOM 1448 N N . LEU A 1 185 ? -27.964 10.119 24.652 1.00 69.69 185 LEU A N 1
ATOM 1449 C CA . LEU A 1 185 ? -28.572 8.958 25.300 1.00 69.69 185 LEU A CA 1
ATOM 1450 C C . LEU A 1 185 ? -28.875 9.257 26.772 1.00 69.69 185 LEU A C 1
ATOM 1452 O O . LEU A 1 185 ? -29.989 9.006 27.226 1.00 69.69 185 LEU A O 1
ATOM 1456 N N . LEU A 1 186 ? -27.939 9.883 27.494 1.00 65.19 186 LEU A N 1
ATOM 1457 C CA . LEU A 1 186 ? -28.163 10.339 28.867 1.00 65.19 186 LEU A CA 1
ATOM 1458 C C . LEU A 1 186 ? -29.295 11.363 28.949 1.00 65.19 186 LEU A C 1
ATOM 1460 O O . LEU A 1 186 ? -30.122 11.258 29.840 1.00 65.19 186 LEU A O 1
ATOM 1464 N N . ALA A 1 187 ? -29.359 12.329 28.031 1.00 65.62 187 ALA A N 1
ATOM 1465 C CA . ALA A 1 187 ? -30.418 13.336 27.999 1.00 65.62 187 ALA A CA 1
ATOM 1466 C C . ALA A 1 187 ? -31.794 12.743 27.644 1.00 65.62 187 ALA A C 1
ATOM 1468 O O . ALA A 1 187 ? -32.816 13.274 28.072 1.00 65.62 187 ALA A O 1
ATOM 1469 N N . SER A 1 188 ? -31.822 11.641 26.886 1.00 64.56 188 SER A N 1
ATOM 1470 C CA . SER A 1 188 ? -33.046 10.890 26.573 1.00 64.56 188 SER A CA 1
ATOM 1471 C C . SER A 1 188 ? -33.535 10.005 27.727 1.00 64.56 188 SER A C 1
ATOM 1473 O O . SER A 1 188 ? -34.695 9.595 27.754 1.00 64.56 188 SER A O 1
ATOM 1475 N N . LEU A 1 189 ? -32.669 9.724 28.705 1.00 65.00 189 LEU A N 1
ATOM 1476 C CA . LEU A 1 189 ? -33.022 9.011 29.925 1.00 65.00 189 LEU A CA 1
ATOM 1477 C C . LEU A 1 189 ? -33.603 10.010 30.939 1.00 65.00 189 LEU A C 1
ATOM 1479 O O . LEU A 1 189 ? -33.019 11.052 31.217 1.00 65.00 189 LEU A O 1
ATOM 1483 N N . GLY A 1 190 ? -34.770 9.702 31.513 1.00 66.50 190 GLY A N 1
ATOM 1484 C CA . GLY A 1 190 ? -35.380 10.537 32.556 1.00 66.50 190 GLY A CA 1
ATOM 1485 C C . GLY A 1 190 ? -34.449 10.742 33.762 1.00 66.50 190 GLY A C 1
ATOM 1486 O O . GLY A 1 190 ? -33.602 9.894 34.055 1.00 66.50 190 GLY A O 1
ATOM 1487 N N . GLN A 1 191 ? -34.615 11.855 34.492 1.00 67.00 191 GLN A N 1
ATOM 1488 C CA . GLN A 1 191 ? -33.702 12.254 35.581 1.00 67.00 191 GLN A CA 1
ATOM 1489 C C . GLN A 1 191 ? -33.505 11.189 36.676 1.00 67.00 191 GLN A C 1
ATOM 1491 O O . GLN A 1 191 ? -32.446 11.159 37.306 1.00 67.00 191 GLN A O 1
ATOM 1496 N N . GLU A 1 192 ? -34.480 10.302 36.887 1.00 63.81 192 GLU A N 1
ATOM 1497 C CA . GLU A 1 192 ? -34.370 9.167 37.814 1.00 63.81 192 GLU A CA 1
ATOM 1498 C C . GLU A 1 192 ? -33.346 8.121 37.356 1.00 63.81 192 GLU A C 1
ATOM 1500 O O . GLU A 1 192 ? -32.462 7.763 38.134 1.00 63.81 192 GLU A O 1
ATOM 1505 N N . LYS A 1 193 ? -33.365 7.714 36.079 1.00 68.19 193 LYS A N 1
ATOM 1506 C CA . LYS A 1 193 ? -32.394 6.746 35.537 1.00 68.19 193 LYS A CA 1
ATOM 1507 C C . LYS A 1 193 ? -30.974 7.312 35.505 1.00 68.19 193 LYS A C 1
ATOM 1509 O O . LYS A 1 193 ? -30.014 6.596 35.769 1.00 68.19 193 LYS A O 1
ATOM 1514 N N . ILE A 1 194 ? -30.822 8.615 35.249 1.00 68.12 194 ILE A N 1
ATOM 1515 C CA . ILE A 1 194 ? -29.513 9.288 35.327 1.00 68.12 194 ILE A CA 1
ATOM 1516 C C . ILE A 1 194 ? -28.979 9.278 36.768 1.00 68.12 194 ILE A C 1
ATOM 1518 O O . ILE A 1 194 ? -27.776 9.102 36.973 1.00 68.12 194 ILE A O 1
ATOM 1522 N N . LYS A 1 195 ? -29.847 9.466 37.776 1.00 71.19 195 LYS A N 1
ATOM 1523 C CA . LYS A 1 195 ? -29.462 9.372 39.193 1.00 71.19 195 LYS A CA 1
ATOM 1524 C C . LYS A 1 195 ? -29.018 7.960 39.564 1.00 71.19 195 LYS A C 1
ATOM 1526 O O . LYS A 1 195 ? -27.978 7.842 40.203 1.00 71.19 195 LYS A O 1
ATOM 1531 N N . GLU A 1 196 ? -29.736 6.923 39.132 1.00 68.62 196 GLU A N 1
ATOM 1532 C CA . GLU A 1 196 ? -29.332 5.523 39.341 1.00 68.62 196 GLU A CA 1
ATOM 1533 C C . GLU A 1 196 ? -27.982 5.208 38.692 1.00 68.62 196 GLU A C 1
ATOM 1535 O O . GLU A 1 196 ? -27.090 4.702 39.369 1.00 68.62 196 GLU A O 1
ATOM 1540 N N . ILE A 1 197 ? -27.779 5.591 37.426 1.00 68.12 197 ILE A N 1
ATOM 1541 C CA . ILE A 1 197 ? -26.507 5.379 36.718 1.00 68.12 197 ILE A CA 1
ATOM 1542 C C . ILE A 1 197 ? -25.362 6.131 37.412 1.00 68.12 197 ILE A C 1
ATOM 1544 O O . ILE A 1 197 ? -24.284 5.573 37.601 1.00 68.12 197 ILE A O 1
ATOM 1548 N N . LYS A 1 198 ? -25.576 7.376 37.860 1.00 65.69 198 LYS A N 1
ATOM 1549 C CA . LYS A 1 198 ? -24.564 8.122 38.632 1.00 65.69 198 LYS A CA 1
ATOM 1550 C C . LYS A 1 198 ? -24.258 7.470 39.979 1.00 65.69 198 LYS A C 1
ATOM 1552 O O . LYS A 1 198 ? -23.096 7.471 40.381 1.00 65.69 198 LYS A O 1
ATOM 1557 N N . LEU A 1 199 ? -25.262 6.914 40.661 1.00 64.56 199 LEU A N 1
ATOM 1558 C CA . LEU A 1 199 ? -25.070 6.173 41.910 1.00 64.56 199 LEU A CA 1
ATOM 1559 C C . LEU A 1 199 ? -24.278 4.878 41.669 1.00 64.56 199 LEU A C 1
ATOM 1561 O O . LEU A 1 199 ? -23.414 4.528 42.471 1.00 64.56 199 LEU A O 1
ATOM 1565 N N . PHE A 1 200 ? -24.538 4.203 40.548 1.00 59.53 200 PHE A N 1
ATOM 1566 C CA . PHE A 1 200 ? -23.840 2.991 40.127 1.00 59.53 200 PHE A CA 1
ATOM 1567 C C . PHE A 1 200 ? -22.375 3.282 39.765 1.00 59.53 200 PHE A C 1
ATOM 1569 O O . PHE A 1 200 ? -21.478 2.617 40.270 1.00 59.53 200 PHE A O 1
ATOM 1576 N N . ILE A 1 201 ? -22.109 4.346 38.997 1.00 59.19 201 ILE A N 1
ATOM 1577 C CA . ILE A 1 201 ? -20.750 4.802 38.649 1.00 59.19 201 ILE A CA 1
ATOM 1578 C C . ILE A 1 201 ? -19.981 5.289 39.890 1.00 59.19 201 ILE A C 1
ATOM 1580 O O . ILE A 1 201 ? -18.787 5.036 40.009 1.00 59.19 201 ILE A O 1
ATOM 1584 N N . GLN A 1 202 ? -20.636 5.962 40.846 1.00 58.06 202 GLN A N 1
ATOM 1585 C CA . GLN A 1 202 ? -19.990 6.360 42.107 1.00 58.06 202 GLN A CA 1
ATOM 1586 C C . GLN A 1 202 ? -19.647 5.171 43.012 1.00 58.06 202 GLN A C 1
ATOM 1588 O O . GLN A 1 202 ? -18.646 5.237 43.728 1.00 58.06 202 GLN A O 1
ATOM 1593 N N . ARG A 1 203 ? -20.457 4.103 42.994 1.00 52.38 203 ARG A N 1
ATOM 1594 C CA . ARG A 1 203 ? -20.133 2.836 43.668 1.00 52.38 203 ARG A CA 1
ATOM 1595 C C . ARG A 1 203 ? -19.022 2.082 42.938 1.00 52.38 203 ARG A C 1
ATOM 1597 O O . ARG A 1 203 ? -18.143 1.540 43.596 1.00 52.38 203 ARG A O 1
ATOM 1604 N N . ALA A 1 204 ? -18.989 2.150 41.609 1.00 46.75 204 ALA A N 1
ATOM 1605 C CA . ALA A 1 204 ? -17.902 1.655 40.773 1.00 46.75 204 ALA A CA 1
ATOM 1606 C C . ALA A 1 204 ? -16.705 2.626 40.760 1.00 46.75 204 ALA A C 1
ATOM 1608 O O . ALA A 1 204 ? -16.251 3.084 39.711 1.00 46.75 204 ALA A O 1
ATOM 1609 N N . LYS A 1 205 ? -16.135 2.930 41.934 1.00 49.34 205 LYS A N 1
ATOM 1610 C CA . LYS A 1 205 ? -14.721 3.316 41.969 1.00 49.34 205 LYS A CA 1
ATOM 1611 C C . LYS A 1 205 ? -13.944 2.095 41.494 1.00 49.34 205 LYS A C 1
ATOM 1613 O O . LYS A 1 205 ? -13.681 1.192 42.279 1.00 49.34 205 LYS A O 1
ATOM 1618 N N . LEU A 1 206 ? -13.631 2.061 40.201 1.00 50.19 206 LEU A N 1
ATOM 1619 C CA . LEU A 1 206 ? -12.716 1.096 39.606 1.00 50.19 206 LEU A CA 1
ATOM 1620 C C . LEU A 1 206 ? -11.390 1.197 40.359 1.00 50.19 206 LEU A C 1
ATOM 1622 O O . LEU A 1 206 ? -10.568 2.085 40.119 1.00 50.19 206 LEU A O 1
ATOM 1626 N N . HIS A 1 207 ? -11.217 0.311 41.334 1.00 46.34 207 HIS A N 1
ATOM 1627 C CA . HIS A 1 207 ? -9.922 0.046 41.915 1.00 46.34 207 HIS A CA 1
ATOM 1628 C C . HIS A 1 207 ? -9.051 -0.514 40.795 1.00 46.34 207 HIS A C 1
ATOM 1630 O O . HIS A 1 207 ? -9.500 -1.344 40.007 1.00 46.34 207 HIS A O 1
ATOM 1636 N N . LYS A 1 208 ? -7.822 -0.001 40.686 1.00 42.06 208 LYS A N 1
ATOM 1637 C CA . LYS A 1 208 ? -6.842 -0.484 39.713 1.00 42.06 208 LYS A CA 1
ATOM 1638 C C . LYS A 1 208 ? -6.778 -2.006 39.853 1.00 42.06 208 LYS A C 1
ATOM 1640 O O . LYS A 1 208 ? -6.487 -2.473 40.955 1.00 42.06 208 LYS A O 1
ATOM 1645 N N . THR A 1 209 ? -7.084 -2.745 38.785 1.00 49.06 209 THR A N 1
ATOM 1646 C CA . THR A 1 209 ? -6.970 -4.205 38.784 1.00 49.06 209 THR A CA 1
ATOM 1647 C C . THR A 1 209 ? -5.568 -4.542 39.285 1.00 49.06 209 THR A C 1
ATOM 1649 O O . THR A 1 209 ? -4.601 -4.035 38.702 1.00 49.06 209 THR A O 1
ATOM 1652 N N . PRO A 1 210 ? -5.429 -5.278 40.402 1.00 46.00 210 PRO A N 1
ATOM 1653 C CA . PRO A 1 210 ? -4.114 -5.642 40.895 1.00 46.00 210 PRO A CA 1
ATOM 1654 C C . PRO A 1 210 ? -3.395 -6.399 39.781 1.00 46.00 210 PRO A C 1
ATOM 1656 O O . PRO A 1 210 ? -3.976 -7.283 39.151 1.00 46.00 210 PRO A O 1
ATOM 1659 N N . GLU A 1 211 ? -2.150 -6.019 39.495 1.00 42.00 211 GLU A N 1
ATOM 1660 C CA . GLU A 1 211 ? -1.314 -6.784 38.576 1.00 42.00 211 GLU A CA 1
ATOM 1661 C C . GLU A 1 211 ? -1.191 -8.202 39.135 1.00 42.00 211 GLU A C 1
ATOM 1663 O O . GLU A 1 211 ? -0.532 -8.419 40.155 1.00 42.00 211 GLU A O 1
ATOM 1668 N N . ILE A 1 212 ? -1.839 -9.167 38.477 1.00 47.78 212 ILE A N 1
ATOM 1669 C CA . ILE A 1 212 ? -1.680 -10.588 38.782 1.00 47.78 212 ILE A CA 1
ATOM 1670 C C . ILE A 1 212 ? -0.290 -10.987 38.281 1.00 47.78 212 ILE A C 1
ATOM 1672 O O . ILE A 1 212 ? -0.109 -11.524 37.191 1.00 47.78 212 ILE A O 1
ATOM 1676 N N . THR A 1 213 ? 0.719 -10.663 39.080 1.00 48.00 213 THR A N 1
ATOM 1677 C CA . THR A 1 213 ? 2.098 -11.128 38.934 1.00 48.00 213 THR A CA 1
ATOM 1678 C C . THR A 1 213 ? 2.299 -12.362 39.794 1.00 48.00 213 THR A C 1
ATOM 1680 O O . THR A 1 213 ? 3.203 -12.422 40.619 1.00 48.00 213 THR A O 1
ATOM 1683 N N . THR A 1 214 ? 1.465 -13.383 39.616 1.00 47.56 214 THR A N 1
ATOM 1684 C CA . THR A 1 214 ? 1.771 -14.688 40.195 1.00 47.56 214 THR A CA 1
ATOM 1685 C C . THR A 1 214 ? 1.423 -15.818 39.233 1.00 47.56 214 THR A C 1
ATOM 1687 O O . THR A 1 214 ? 0.366 -15.799 38.597 1.00 47.56 214 THR A O 1
ATOM 1690 N N . PRO A 1 215 ? 2.306 -16.829 39.114 1.00 46.31 215 PRO A N 1
ATOM 1691 C CA . PRO A 1 215 ? 1.909 -18.114 38.565 1.00 46.31 215 PRO A CA 1
ATOM 1692 C C . PRO A 1 215 ? 0.735 -18.625 39.401 1.00 46.31 215 PRO A C 1
ATOM 1694 O O . PRO A 1 215 ? 0.726 -18.422 40.617 1.00 46.31 215 PRO A O 1
ATOM 1697 N N . ILE A 1 216 ? -0.229 -19.287 38.760 1.00 50.69 216 ILE A N 1
ATOM 1698 C CA . ILE A 1 216 ? -1.311 -20.013 39.433 1.00 50.69 216 ILE A CA 1
ATOM 1699 C C . ILE A 1 216 ? -0.647 -21.106 40.281 1.00 50.69 216 ILE A C 1
ATOM 1701 O O . ILE A 1 216 ? -0.364 -22.209 39.826 1.00 50.69 216 ILE A O 1
ATOM 1705 N N . SER A 1 217 ? -0.277 -20.736 41.499 1.00 50.31 217 SER A N 1
ATOM 1706 C CA . SER A 1 217 ? 0.155 -21.644 42.541 1.00 50.31 217 SER A CA 1
ATOM 1707 C C . SER A 1 217 ? -1.107 -22.245 43.144 1.00 50.31 217 SER A C 1
ATOM 1709 O O . SER A 1 217 ? -2.157 -21.601 43.161 1.00 50.31 217 SER A O 1
ATOM 1711 N N . SER A 1 218 ? -1.005 -23.464 43.660 1.00 52.44 218 SER A N 1
ATOM 1712 C CA . SER A 1 218 ? -2.020 -24.183 44.440 1.00 52.44 218 SER A CA 1
ATOM 1713 C C . SER A 1 218 ? -2.324 -23.496 45.786 1.00 52.44 218 SER A C 1
ATOM 1715 O O . SER A 1 218 ? -2.386 -24.136 46.837 1.00 52.44 218 SER A O 1
ATOM 1717 N N . ASP A 1 219 ? -2.397 -22.171 45.785 1.00 61.09 219 ASP A N 1
ATOM 1718 C CA . ASP A 1 219 ? -2.489 -21.336 46.957 1.00 61.09 219 ASP A CA 1
ATOM 1719 C C . ASP A 1 219 ? -3.952 -21.283 47.390 1.00 61.09 219 ASP A C 1
ATOM 1721 O O . ASP A 1 219 ? -4.826 -20.785 46.675 1.00 61.09 219 ASP A O 1
ATOM 1725 N N . LYS A 1 220 ? -4.224 -21.809 48.585 1.00 64.31 220 LYS A N 1
ATOM 1726 C CA . LYS A 1 220 ? -5.556 -21.818 49.207 1.00 64.31 220 LYS A CA 1
ATOM 1727 C C . LYS A 1 220 ? -6.180 -20.419 49.261 1.00 64.31 220 LYS A C 1
ATOM 1729 O O . LYS A 1 220 ? -7.402 -20.292 49.278 1.00 64.31 220 LYS A O 1
ATOM 1734 N N . ASN A 1 221 ? -5.351 -19.375 49.247 1.00 69.69 221 ASN A N 1
ATOM 1735 C CA . ASN A 1 221 ? -5.794 -17.986 49.207 1.00 69.69 221 ASN A CA 1
ATOM 1736 C C . ASN A 1 221 ? -6.485 -17.613 47.886 1.00 69.69 221 ASN A C 1
ATOM 1738 O O . ASN A 1 221 ? -7.428 -16.826 47.903 1.00 69.69 221 ASN A O 1
ATOM 1742 N N . PHE A 1 222 ? -6.073 -18.201 46.758 1.00 75.69 222 PHE A N 1
ATOM 1743 C CA . PHE A 1 222 ? -6.679 -17.929 45.453 1.00 75.69 222 PHE A CA 1
ATOM 1744 C C . PHE A 1 222 ? -8.058 -18.576 45.322 1.00 75.69 222 PHE A C 1
ATOM 1746 O O . PHE A 1 222 ? -9.001 -17.919 44.896 1.00 75.69 222 PHE A O 1
ATOM 1753 N N . ALA A 1 223 ? -8.208 -19.829 45.763 1.00 76.00 223 ALA A N 1
ATOM 1754 C CA . ALA A 1 223 ? -9.513 -20.490 45.796 1.00 76.00 223 ALA A CA 1
ATOM 1755 C C . ALA A 1 223 ? -10.501 -19.740 46.706 1.00 76.00 223 ALA A C 1
ATOM 1757 O O . ALA A 1 223 ? -11.661 -19.564 46.346 1.00 76.00 223 ALA A O 1
ATOM 1758 N N . LYS A 1 224 ? -10.029 -19.225 47.851 1.00 79.38 224 LYS A N 1
ATOM 1759 C CA . LYS A 1 224 ? -10.845 -18.398 48.748 1.00 79.38 224 LYS A CA 1
ATOM 1760 C C . LYS A 1 224 ? -11.265 -17.075 48.099 1.00 79.38 224 LYS A C 1
ATOM 1762 O O . LYS A 1 224 ? -12.441 -16.736 48.135 1.00 79.38 224 LYS A O 1
ATOM 1767 N N . TYR A 1 225 ? -10.327 -16.360 47.478 1.00 81.31 225 TYR A N 1
ATOM 1768 C CA . TYR A 1 225 ? -10.630 -15.128 46.747 1.00 81.31 225 TYR A CA 1
ATOM 1769 C C . TYR A 1 225 ? -11.643 -15.375 45.627 1.00 81.31 225 TYR A C 1
ATOM 1771 O O . TYR A 1 225 ? -12.607 -14.625 45.492 1.00 81.31 225 TYR A O 1
ATOM 1779 N N . LEU A 1 226 ? -11.457 -16.451 44.858 1.00 82.00 226 LEU A N 1
ATOM 1780 C CA . LEU A 1 226 ? -12.365 -16.801 43.778 1.00 82.00 226 LEU A CA 1
ATOM 1781 C C . LEU A 1 226 ? -13.765 -17.121 44.312 1.00 82.00 226 LEU A C 1
ATOM 1783 O O . LEU A 1 226 ? -14.733 -16.625 43.758 1.00 82.00 226 LEU A O 1
ATOM 1787 N N . ALA A 1 227 ? -13.886 -17.868 45.411 1.00 82.69 227 ALA A N 1
ATOM 1788 C CA . ALA A 1 227 ? -15.182 -18.150 46.029 1.00 82.69 227 ALA A CA 1
ATOM 1789 C C . ALA A 1 227 ? -15.916 -16.879 46.495 1.00 82.69 227 ALA A C 1
ATOM 1791 O O . ALA A 1 227 ? -17.138 -16.820 46.420 1.00 82.69 227 ALA A O 1
ATOM 1792 N N . GLU A 1 228 ? -15.183 -15.865 46.963 1.00 82.50 228 GLU A N 1
ATOM 1793 C CA . GLU A 1 228 ? -15.754 -14.600 47.446 1.00 82.50 228 GLU A CA 1
ATOM 1794 C C . GLU A 1 228 ? -16.098 -13.612 46.318 1.00 82.50 228 GLU A C 1
ATOM 1796 O O . GLU A 1 228 ? -16.918 -12.726 46.532 1.00 82.50 228 GLU A O 1
ATOM 1801 N N . ASN A 1 229 ? -15.483 -13.743 45.136 1.00 82.62 229 ASN A N 1
ATOM 1802 C CA . ASN A 1 229 ? -15.574 -12.744 44.061 1.00 82.62 229 ASN A CA 1
ATOM 1803 C C . ASN A 1 229 ? -16.025 -13.331 42.709 1.00 82.62 229 ASN A C 1
ATOM 1805 O O . ASN A 1 229 ? -16.025 -12.619 41.711 1.00 82.62 229 ASN A O 1
ATOM 1809 N N . ALA A 1 230 ? -16.404 -14.614 42.641 1.00 79.44 230 ALA A N 1
ATOM 1810 C CA . ALA A 1 230 ? -16.773 -15.290 41.391 1.00 79.44 230 ALA A CA 1
ATOM 1811 C C . ALA A 1 230 ? -17.925 -14.601 40.640 1.00 79.44 230 ALA A C 1
ATOM 1813 O O . ALA A 1 230 ? -17.934 -14.599 39.409 1.00 79.44 230 ALA A O 1
ATOM 1814 N N . GLU A 1 231 ? -18.865 -13.983 41.359 1.00 79.25 231 GLU A N 1
ATOM 1815 C CA . GLU A 1 231 ? -19.998 -13.255 40.771 1.00 79.25 231 GLU A CA 1
ATOM 1816 C C . GLU A 1 231 ? -19.561 -12.018 39.969 1.00 79.25 231 GLU A C 1
ATOM 1818 O O . GLU A 1 231 ? -20.177 -11.702 38.952 1.00 79.25 231 GLU A O 1
ATOM 1823 N N . ASP A 1 232 ? -18.466 -11.371 40.372 1.00 75.12 232 ASP A N 1
ATOM 1824 C CA . ASP A 1 232 ? -17.980 -10.115 39.786 1.00 75.12 232 ASP A CA 1
ATOM 1825 C C . ASP A 1 232 ? -16.944 -10.327 38.666 1.00 75.12 232 ASP A C 1
ATOM 1827 O O . ASP A 1 232 ? -16.491 -9.369 38.035 1.00 75.12 232 ASP A O 1
ATOM 1831 N N . ILE A 1 233 ? -16.549 -11.576 38.399 1.00 77.50 233 ILE A N 1
ATOM 1832 C CA . ILE A 1 233 ? -15.555 -11.912 37.371 1.00 77.50 233 ILE A CA 1
ATOM 1833 C C . ILE A 1 233 ? -16.223 -12.027 35.991 1.00 77.50 233 ILE A C 1
ATOM 1835 O O . ILE A 1 233 ? -17.301 -12.612 35.840 1.00 77.50 233 ILE A O 1
ATOM 1839 N N . GLU A 1 234 ? -15.567 -11.480 34.964 1.00 75.69 234 GLU A N 1
ATOM 1840 C CA . GLU A 1 234 ? -16.004 -11.560 33.563 1.00 75.69 234 GLU A CA 1
ATOM 1841 C C . GLU A 1 234 ? -16.070 -13.015 33.069 1.00 75.69 234 GLU A C 1
ATOM 1843 O O . GLU A 1 234 ? -15.269 -13.868 33.463 1.00 75.69 234 GLU A O 1
ATOM 1848 N N . PHE A 1 235 ? -17.027 -13.315 32.188 1.00 75.75 235 PHE A N 1
ATOM 1849 C CA . PHE A 1 235 ? -17.277 -14.687 31.736 1.00 75.75 235 PHE A CA 1
ATOM 1850 C C . PHE A 1 235 ? -16.076 -15.274 30.979 1.00 75.75 235 PHE A C 1
ATOM 1852 O O . PHE A 1 235 ? -15.702 -16.423 31.197 1.00 75.75 235 PHE A O 1
ATOM 1859 N N . GLU A 1 236 ? -15.404 -14.463 30.166 1.00 70.06 236 GLU A N 1
ATOM 1860 C CA . GLU A 1 236 ? -14.205 -14.824 29.408 1.00 70.06 236 GLU A CA 1
ATOM 1861 C C . GLU A 1 236 ? -13.040 -15.213 30.330 1.00 70.06 236 GLU A C 1
ATOM 1863 O O . GLU A 1 236 ? -12.272 -16.131 30.028 1.00 70.06 236 GLU A O 1
ATOM 1868 N N . ILE A 1 237 ? -12.927 -14.548 31.484 1.00 76.31 237 ILE A N 1
ATOM 1869 C CA . ILE A 1 237 ? -11.925 -14.869 32.505 1.00 76.31 237 ILE A CA 1
ATOM 1870 C C . ILE A 1 237 ? -12.283 -16.193 33.189 1.00 76.31 237 ILE A C 1
ATOM 1872 O O . ILE A 1 237 ? -11.394 -17.011 33.423 1.00 76.31 237 ILE A O 1
ATOM 1876 N N . LEU A 1 238 ? -13.568 -16.453 33.456 1.00 79.44 238 LEU A N 1
ATOM 1877 C CA . LEU A 1 238 ? -14.023 -17.746 33.979 1.00 79.44 238 LEU A CA 1
ATOM 1878 C C . LEU A 1 238 ? -13.720 -18.896 33.000 1.00 79.44 238 LEU A C 1
ATOM 1880 O O . LEU A 1 238 ? -13.266 -19.953 33.433 1.00 79.44 238 LEU A O 1
ATOM 1884 N N . GLU A 1 239 ? -13.890 -18.704 31.688 1.00 79.00 239 GLU A N 1
ATOM 1885 C CA . GLU A 1 239 ? -13.533 -19.722 30.685 1.00 79.00 239 GLU A CA 1
ATOM 1886 C C . GLU A 1 239 ? -12.028 -20.009 30.620 1.00 79.00 239 GLU A C 1
ATOM 1888 O O . GLU A 1 239 ? -11.604 -21.165 30.492 1.00 79.00 239 GLU A O 1
ATOM 1893 N N . ASP A 1 240 ? -11.205 -18.965 30.701 1.00 79.25 240 ASP A N 1
ATOM 1894 C CA . ASP A 1 240 ? 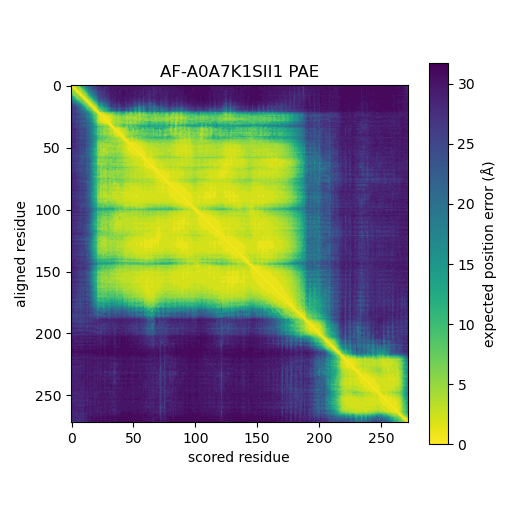-9.751 -19.108 30.726 1.00 79.25 240 ASP A CA 1
ATOM 1895 C C . ASP A 1 240 ? -9.279 -19.791 32.021 1.00 79.25 240 ASP A C 1
ATOM 1897 O O . ASP A 1 240 ? -8.430 -20.686 31.971 1.00 79.25 240 ASP A O 1
ATOM 1901 N N . LEU A 1 241 ? -9.883 -19.454 33.166 1.00 82.38 241 LEU A N 1
ATOM 1902 C CA . LEU A 1 241 ? -9.624 -20.116 34.446 1.00 82.38 241 LEU A CA 1
ATOM 1903 C C . LEU A 1 241 ? -10.016 -21.593 34.409 1.00 82.38 241 LEU A C 1
ATOM 1905 O O . LEU A 1 241 ? -9.201 -22.429 34.784 1.00 82.38 241 LEU A O 1
ATOM 1909 N N . GLU A 1 242 ? -11.192 -21.946 33.887 1.00 84.56 242 GLU A N 1
ATOM 1910 C CA . GLU A 1 242 ? -11.615 -23.344 33.728 1.00 84.56 242 GLU A CA 1
ATOM 1911 C C . GLU A 1 242 ? -10.594 -24.148 32.909 1.00 84.56 242 GLU A C 1
ATOM 1913 O O . GLU A 1 242 ? -10.144 -25.225 33.318 1.00 84.56 242 GLU A O 1
ATOM 1918 N N . ARG A 1 243 ? -10.183 -23.602 31.756 1.00 82.00 243 ARG A N 1
ATOM 1919 C CA . ARG A 1 243 ? -9.215 -24.241 30.858 1.00 82.00 243 ARG A CA 1
ATOM 1920 C C . ARG A 1 243 ? -7.879 -24.476 31.559 1.00 82.00 243 ARG A C 1
ATOM 1922 O O . ARG A 1 243 ? -7.298 -25.557 31.437 1.00 82.00 243 ARG A O 1
ATOM 1929 N N . ARG A 1 244 ? -7.393 -23.479 32.301 1.00 78.75 244 ARG A N 1
ATOM 1930 C CA . ARG A 1 244 ? -6.117 -23.550 33.025 1.00 78.75 244 ARG A CA 1
ATOM 1931 C C . ARG A 1 244 ? -6.194 -24.479 34.235 1.00 78.75 244 ARG A C 1
ATOM 1933 O O . ARG A 1 244 ? -5.273 -25.267 34.429 1.00 78.75 244 ARG A O 1
ATOM 1940 N N . SER A 1 245 ? -7.290 -24.467 34.989 1.00 83.56 245 SER A N 1
ATOM 1941 C CA . SER A 1 245 ? -7.504 -25.349 36.142 1.00 83.56 245 SER A CA 1
ATOM 1942 C C . SER A 1 245 ? -7.625 -26.819 35.742 1.00 83.56 245 SER A C 1
ATOM 1944 O O . SER A 1 245 ? -7.074 -27.669 36.440 1.00 83.56 245 SER A O 1
ATOM 1946 N N . LYS A 1 246 ? -8.250 -27.129 34.593 1.00 84.38 246 LYS A N 1
ATOM 1947 C CA . LYS A 1 246 ? -8.249 -28.486 34.009 1.00 84.38 246 LYS A CA 1
ATOM 1948 C C . LYS A 1 246 ? -6.845 -28.925 33.600 1.00 84.38 246 LYS A C 1
ATOM 1950 O O . LYS A 1 246 ? -6.441 -30.043 33.902 1.00 84.38 246 LYS A O 1
ATOM 1955 N N . ALA A 1 247 ? -6.084 -28.038 32.956 1.00 80.81 247 ALA A N 1
ATOM 1956 C CA . ALA A 1 247 ? -4.718 -28.335 32.526 1.00 80.81 247 ALA A CA 1
ATOM 1957 C C . ALA A 1 247 ? -3.744 -28.537 33.703 1.00 80.81 247 ALA A C 1
ATOM 1959 O O . ALA A 1 247 ? -2.823 -29.343 33.605 1.00 80.81 247 ALA A O 1
ATOM 1960 N N . GLN A 1 248 ? -3.944 -27.814 34.808 1.00 79.06 248 GLN A N 1
ATOM 1961 C CA . GLN A 1 248 ? -3.078 -27.847 35.993 1.00 79.06 248 GLN A CA 1
ATOM 1962 C C . GLN A 1 248 ? -3.594 -28.766 37.111 1.00 79.06 248 GLN A C 1
ATOM 1964 O O . GLN A 1 248 ? -2.938 -28.895 38.141 1.00 79.06 248 GLN A O 1
ATOM 1969 N N . ASN A 1 249 ? -4.741 -29.421 36.905 1.00 81.94 249 ASN A N 1
ATOM 1970 C CA . ASN A 1 249 ? -5.390 -30.320 37.858 1.00 81.94 249 ASN A CA 1
ATOM 1971 C C . ASN A 1 249 ? -5.632 -29.683 39.242 1.00 81.94 249 ASN A C 1
ATOM 1973 O O . ASN A 1 249 ? -5.240 -30.233 40.272 1.00 81.94 249 ASN A O 1
ATOM 1977 N N . ILE A 1 250 ? -6.265 -28.505 39.259 1.00 82.62 250 ILE A N 1
ATOM 1978 C CA . ILE A 1 250 ? -6.602 -27.764 40.485 1.00 82.62 250 ILE A CA 1
ATOM 1979 C C . ILE A 1 250 ? -8.116 -27.888 40.741 1.00 82.62 250 ILE A C 1
ATOM 1981 O O . ILE A 1 250 ? -8.885 -27.069 40.226 1.00 82.62 250 ILE A O 1
ATOM 1985 N N . PRO A 1 251 ? -8.566 -28.901 41.507 1.00 82.12 251 PRO A N 1
ATOM 1986 C CA . PRO A 1 251 ? -9.985 -29.243 41.624 1.00 82.12 251 PRO A CA 1
ATOM 1987 C C . PRO A 1 251 ? -10.807 -28.165 42.338 1.00 82.12 251 PRO A C 1
ATOM 1989 O O . PRO A 1 251 ? -11.936 -27.902 41.937 1.00 82.12 251 PRO A O 1
ATOM 1992 N N . ASP A 1 252 ? -10.232 -27.493 43.339 1.00 84.19 252 ASP A N 1
ATOM 1993 C CA . ASP A 1 252 ? -10.944 -26.491 44.144 1.00 84.19 252 ASP A CA 1
ATOM 1994 C C . ASP A 1 252 ? -11.355 -25.271 43.305 1.00 84.19 252 ASP A C 1
ATOM 1996 O O . ASP A 1 252 ? -12.483 -24.792 43.385 1.00 84.19 252 ASP A O 1
ATOM 2000 N N . VAL A 1 253 ? -10.443 -24.792 42.454 1.00 82.62 253 VAL A N 1
ATOM 2001 C CA . VAL A 1 253 ? -10.691 -23.659 41.551 1.00 82.62 253 VAL A CA 1
ATOM 2002 C C . VAL A 1 253 ? -11.674 -24.065 40.458 1.00 82.62 253 VAL A C 1
ATOM 2004 O O . VAL A 1 253 ? -12.593 -23.311 40.150 1.00 82.62 253 VAL A O 1
ATOM 2007 N N . LEU A 1 254 ? -11.520 -25.275 39.912 1.00 86.44 254 LEU A N 1
ATOM 2008 C CA . LEU A 1 254 ? -12.412 -25.791 38.880 1.00 86.44 254 LEU A CA 1
ATOM 2009 C C . LEU A 1 254 ? -13.863 -25.887 39.374 1.00 86.44 254 LEU A C 1
ATOM 2011 O O . LEU A 1 254 ? -14.766 -25.432 38.679 1.00 86.44 254 LEU A O 1
ATOM 2015 N N . ALA A 1 255 ? -14.077 -26.399 40.588 1.00 88.81 255 ALA A N 1
ATOM 2016 C CA . ALA A 1 255 ? -15.408 -26.535 41.171 1.00 88.81 255 ALA A CA 1
ATOM 2017 C C . ALA A 1 255 ? -16.117 -25.179 41.346 1.00 88.81 255 ALA A C 1
ATOM 2019 O O . ALA A 1 255 ? -17.311 -25.067 41.063 1.00 88.81 255 ALA A O 1
ATOM 2020 N N . ILE A 1 256 ? -15.389 -24.140 41.771 1.00 87.69 256 ILE A N 1
ATOM 2021 C CA . ILE A 1 256 ? -15.938 -22.784 41.938 1.00 87.69 256 ILE A CA 1
ATOM 2022 C C . ILE A 1 256 ? -16.337 -22.197 40.576 1.00 87.69 256 ILE A C 1
ATOM 2024 O O . ILE A 1 256 ? -17.447 -21.686 40.430 1.00 87.69 256 ILE A O 1
ATOM 2028 N N . VAL A 1 257 ? -15.466 -22.319 39.566 1.00 88.12 257 VAL A N 1
ATOM 2029 C CA . VAL A 1 257 ? -15.735 -21.811 38.211 1.00 88.12 257 VAL A CA 1
ATOM 2030 C C . VAL A 1 257 ? -16.916 -22.536 37.562 1.00 88.12 257 VAL A C 1
ATOM 2032 O O . VAL A 1 257 ? -17.793 -21.888 36.995 1.00 88.12 257 VAL A O 1
ATOM 2035 N N . GLU A 1 258 ? -16.975 -23.867 37.655 1.00 88.62 258 GLU A N 1
ATOM 2036 C CA . GLU A 1 258 ? -18.070 -24.657 37.077 1.00 88.62 258 GLU A CA 1
ATOM 2037 C C . GLU A 1 258 ? -19.413 -24.352 37.757 1.00 88.62 258 GLU A C 1
ATOM 2039 O O . GLU A 1 258 ? -20.427 -24.220 37.070 1.00 88.62 258 GLU A O 1
ATOM 2044 N N . THR A 1 259 ? -19.416 -24.158 39.080 1.00 90.62 259 THR A N 1
ATOM 2045 C CA . THR A 1 259 ? -20.622 -23.776 39.834 1.00 90.62 259 THR A CA 1
ATOM 2046 C C . THR A 1 259 ? -21.143 -22.407 39.396 1.00 90.62 259 THR A C 1
ATOM 2048 O O . THR A 1 259 ? -22.336 -22.259 39.129 1.00 90.62 259 THR A O 1
ATOM 2051 N N . GLU A 1 260 ? -20.262 -21.414 39.260 1.00 86.69 260 GLU A N 1
ATOM 2052 C CA . GLU A 1 260 ? -20.664 -20.065 38.852 1.00 86.69 260 GLU A CA 1
ATOM 2053 C C . GLU A 1 260 ? -21.112 -20.014 37.384 1.00 86.69 260 GLU A C 1
ATOM 2055 O O . GLU A 1 260 ? -22.116 -19.378 37.059 1.00 86.69 260 GLU A O 1
ATOM 2060 N N . LYS A 1 261 ? -20.441 -20.747 36.485 1.00 87.00 261 LYS A N 1
ATOM 2061 C CA . LYS A 1 261 ? -20.885 -20.881 35.088 1.00 87.00 261 LYS A CA 1
ATOM 2062 C C . LYS A 1 261 ? -22.254 -21.555 34.990 1.00 87.00 261 LYS A C 1
ATOM 2064 O O . LYS A 1 261 ? -23.105 -21.091 34.236 1.00 87.00 261 LYS A O 1
ATOM 2069 N N . ALA A 1 262 ? -22.493 -22.612 35.767 1.00 85.88 262 ALA A N 1
ATOM 2070 C CA . ALA A 1 262 ? -23.792 -23.276 35.817 1.00 85.88 262 ALA A CA 1
ATOM 2071 C C . ALA A 1 262 ? -24.893 -22.340 36.342 1.00 85.88 262 ALA A C 1
ATOM 2073 O O . ALA A 1 262 ? -25.979 -22.303 35.766 1.00 85.88 262 ALA A O 1
ATOM 2074 N N . ARG A 1 263 ? -24.600 -21.535 37.374 1.00 86.06 263 ARG A N 1
ATOM 2075 C CA . ARG A 1 263 ? -25.517 -20.509 37.892 1.00 86.06 263 ARG A CA 1
ATOM 2076 C C . ARG A 1 263 ? -25.888 -19.488 36.815 1.00 86.06 263 ARG A C 1
ATOM 2078 O O . ARG A 1 263 ? -27.067 -19.195 36.650 1.00 86.06 263 ARG A O 1
ATOM 2085 N N . ARG A 1 264 ? -24.909 -18.968 36.064 1.00 81.25 264 ARG A N 1
ATOM 2086 C CA . ARG A 1 264 ? -25.149 -17.979 34.994 1.00 81.25 264 ARG A CA 1
ATOM 2087 C C . ARG A 1 264 ? -25.953 -18.559 33.829 1.00 81.25 264 ARG A C 1
ATOM 2089 O O . ARG A 1 264 ? -26.864 -17.898 33.347 1.00 81.25 264 ARG A O 1
ATOM 2096 N N . ASN A 1 265 ? -25.695 -19.811 33.458 1.00 76.44 265 ASN A N 1
ATOM 2097 C CA . ASN A 1 265 ? -26.431 -20.487 32.387 1.00 76.44 265 ASN A CA 1
ATOM 2098 C C . ASN A 1 265 ? -27.892 -20.811 32.759 1.00 76.44 265 ASN A C 1
ATOM 2100 O O . ASN A 1 265 ? -28.731 -20.902 31.871 1.00 76.44 265 ASN A O 1
ATOM 2104 N N . GLN A 1 266 ? -28.226 -20.962 34.047 1.00 68.75 266 GLN A N 1
ATOM 2105 C CA . GLN A 1 266 ? -29.614 -21.178 34.497 1.00 68.75 266 GLN A CA 1
ATOM 2106 C C . GLN A 1 266 ? -30.469 -19.900 34.501 1.00 68.75 266 GLN A C 1
ATOM 2108 O O . GLN A 1 266 ? -31.692 -19.988 34.508 1.00 68.75 266 GLN A O 1
ATOM 2113 N N . VAL A 1 267 ? -29.855 -18.713 34.494 1.00 57.84 267 VAL A N 1
ATOM 2114 C CA . VAL A 1 267 ? -30.577 -17.426 34.457 1.00 57.84 267 VAL A CA 1
ATOM 2115 C C . VAL A 1 267 ? -31.018 -17.060 33.027 1.00 57.84 267 VAL A C 1
ATOM 2117 O O . VAL A 1 267 ? -31.876 -16.198 32.855 1.00 57.84 267 VAL A O 1
ATOM 2120 N N . GLU A 1 268 ? -30.483 -17.733 32.002 1.00 51.09 268 GLU A N 1
ATOM 2121 C CA . GLU A 1 268 ? -30.810 -17.488 30.589 1.00 51.09 268 GLU A CA 1
ATOM 2122 C C . GLU A 1 268 ? -31.994 -18.311 30.041 1.00 51.09 268 GLU A C 1
ATOM 2124 O O . GLU A 1 268 ? -32.381 -18.094 28.891 1.00 51.09 268 GLU A O 1
ATOM 2129 N N . GLU A 1 269 ? -32.625 -19.206 30.816 1.00 41.72 269 GLU A N 1
ATOM 2130 C CA . GLU A 1 269 ? -33.884 -19.831 30.377 1.00 41.72 269 GLU A CA 1
ATOM 2131 C C . GLU A 1 269 ? -35.065 -18.858 30.571 1.00 41.72 269 GLU A C 1
ATOM 2133 O O . GLU A 1 269 ? -35.356 -18.450 31.701 1.00 41.72 269 GLU A O 1
ATOM 2138 N N . PRO A 1 270 ? -35.762 -18.448 29.492 1.00 41.09 270 PRO A N 1
ATOM 2139 C CA . PRO A 1 270 ? -36.909 -17.566 29.605 1.00 41.09 270 PRO A CA 1
ATOM 2140 C C . PRO A 1 270 ? -38.065 -18.319 30.270 1.00 41.09 270 PRO A C 1
ATOM 2142 O O . PRO A 1 270 ? -38.463 -19.392 29.824 1.00 41.09 270 PRO A O 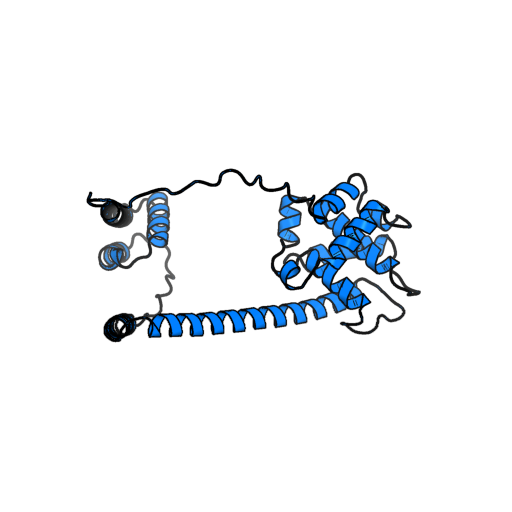1
ATOM 2145 N N . VAL A 1 271 ? -38.614 -17.726 31.329 1.00 45.09 271 VAL A N 1
ATOM 2146 C CA . VAL A 1 271 ? -39.940 -18.074 31.848 1.00 45.09 271 VAL A CA 1
ATOM 2147 C C . VAL A 1 271 ? -40.951 -17.844 30.718 1.00 45.09 271 VAL A C 1
ATOM 2149 O O . VAL A 1 271 ? -40.994 -16.736 30.178 1.00 45.09 271 VAL A O 1
ATOM 2152 N N . ASP A 1 272 ? -41.686 -18.903 30.364 1.00 41.94 272 ASP A N 1
ATOM 2153 C CA . ASP A 1 272 ? -42.762 -18.943 29.353 1.00 41.94 272 ASP A CA 1
ATOM 2154 C C . ASP A 1 272 ? -43.718 -17.732 29.385 1.00 41.94 272 ASP A C 1
ATOM 2156 O O . ASP A 1 272 ? -44.130 -17.305 30.494 1.00 41.94 272 ASP A O 1
#

Mean predicted aligned error: 17.59 Å

Solvent-accessible surface area (backbone atoms only — not comparable to full-atom values): 15906 Å² total; per-residue (Å²): 141,80,88,89,76,88,81,88,79,81,81,70,82,79,71,78,70,76,72,68,80,52,49,69,54,53,29,56,58,60,49,57,96,58,50,37,60,58,58,38,64,38,93,65,75,55,70,67,39,46,53,27,48,50,56,46,53,69,74,55,45,71,68,62,21,74,72,43,68,22,41,50,56,47,27,75,75,64,34,59,71,53,52,39,29,54,47,25,51,54,51,46,54,53,58,70,73,50,97,48,87,38,59,60,49,36,63,54,41,40,53,37,27,54,48,49,58,67,77,43,34,83,42,22,68,50,43,55,46,45,36,55,54,37,44,78,70,49,73,73,51,84,83,60,64,59,48,48,62,68,57,52,50,54,42,44,53,54,42,51,52,52,51,48,55,50,52,52,50,51,52,51,49,52,54,50,50,50,52,52,49,49,51,51,54,50,69,72,40,56,74,65,58,49,50,51,51,51,53,50,52,65,70,55,66,78,68,77,79,75,80,82,84,64,79,93,61,98,46,70,67,56,45,51,51,45,68,78,42,55,88,80,52,57,69,70,56,45,54,53,47,41,57,48,24,65,76,67,69,38,64,71,52,33,53,50,42,53,52,52,52,52,55,57,60,63,70,69,62,78,84,131